Protein AF-A0AAD8EHV3-F1 (afdb_monomer)

Mean predicted aligned error: 13.45 Å

Radius of gyration: 28.99 Å; Cα contacts (8 Å, |Δi|>4): 178; chains: 1; bounding box: 81×41×78 Å

InterPro domains:
  IPR032940 Calmodulin-regulated spectrin-associated protein [PTHR21595] (24-240)
  IPR058042 CASAMP, N-terminal domain [PF25532] (57-184)

Solvent-accessible surface area (backbone atoms only — not comparable to full-atom values): 14995 Å² total; per-residue (Å²): 144,86,76,82,74,78,78,82,77,78,86,88,85,82,80,90,79,91,82,83,90,79,82,90,85,88,79,89,80,89,78,88,83,93,72,92,75,78,86,70,84,71,75,67,66,69,61,59,53,52,55,51,50,54,51,52,51,51,50,51,50,51,54,49,50,52,52,50,53,52,51,49,44,45,29,37,40,38,76,70,60,56,54,79,87,55,65,60,53,60,45,65,55,98,83,70,47,80,39,71,39,66,69,58,52,51,31,54,32,63,21,46,46,58,14,36,21,49,18,57,74,68,72,37,79,85,32,59,81,39,50,57,61,52,49,54,51,55,35,43,78,69,76,39,76,69,68,69,44,95,91,48,77,80,44,57,74,47,48,47,37,68,89,71,57,47,57,61,51,52,46,35,54,50,52,40,52,50,52,49,48,44,51,75,66,46,37,69,69,57,41,52,56,58,48,56,74,65,42,84,85,60,94,78,73,76,87,69,74,77,57,93,46,39,66,53,36,49,50,51,44,49,54,52,51,54,50,45,50,50,54,51,53,52,54,56,49,57,54,54,65,73,77,106

pLDDT: mean 79.73, std 22.71, range [27.47, 98.56]

Foldseek 3Di:
DPPPPVPPDDDDDDDDDDDDDDDDDDDDDDDDDDDDDPPPPPDPPVVVVVVVVVVVVVVVVVVVLLQVLLLVLQCLLCVNPRDPVCNRQWDADPVRDIDGDVVSLQCQLQVQSVLSNVCSLVVDPVSRHDQPVRLQVVLVVLVQHFDAFPPDGQDNVLRNDVVPRPSSNSSSSSVSSVQSSLQSPQDLVVLVVLLVVLCPPPPDDDDPDRDPGSVSSVVVSVVSVVVSVVVVVVVVVVVVVVVD

Organism: Diploptera punctata (NCBI:txid6984)

Structure (mmCIF, N/CA/C/O backbone):
data_AF-A0AAD8EHV3-F1
#
_entry.id   AF-A0AAD8EHV3-F1
#
loop_
_atom_site.group_PDB
_atom_site.id
_atom_site.type_symbol
_atom_site.label_atom_id
_atom_site.label_alt_id
_atom_site.label_comp_id
_atom_site.label_asym_id
_atom_site.label_entity_id
_atom_site.label_seq_id
_atom_site.pdbx_PDB_ins_code
_atom_site.Cartn_x
_atom_site.Cartn_y
_atom_site.Cartn_z
_atom_site.occupancy
_atom_site.B_iso_or_equiv
_atom_site.auth_seq_id
_atom_site.auth_comp_id
_atom_site.auth_asym_id
_atom_site.auth_atom_id
_atom_site.pdbx_PDB_model_num
ATOM 1 N N . MET A 1 1 ? -8.547 -15.270 19.258 1.00 44.81 1 MET A N 1
ATOM 2 C CA . MET A 1 1 ? -7.246 -14.608 18.987 1.00 44.81 1 MET A CA 1
ATOM 3 C C . MET A 1 1 ? -6.908 -13.534 20.038 1.00 44.81 1 MET A C 1
ATOM 5 O O . MET A 1 1 ? -6.355 -12.504 19.698 1.00 44.81 1 MET A O 1
ATOM 9 N N . TRP A 1 2 ? -7.167 -13.797 21.328 1.00 32.41 2 TRP A N 1
ATOM 10 C CA . TRP A 1 2 ? -6.915 -12.863 22.445 1.00 32.41 2 TRP A CA 1
ATOM 11 C C . TRP A 1 2 ? -6.091 -13.509 23.581 1.00 32.41 2 TRP A C 1
ATOM 13 O O . TRP A 1 2 ? -6.240 -13.170 24.744 1.00 32.41 2 TRP A O 1
ATOM 23 N N . SER A 1 3 ? -5.219 -14.473 23.261 1.00 34.91 3 SER A N 1
ATOM 24 C CA . SER A 1 3 ? -4.386 -15.185 24.256 1.00 34.91 3 SER A CA 1
ATOM 25 C C . SER A 1 3 ? -2.896 -14.798 24.199 1.00 34.91 3 SER A C 1
ATOM 27 O O . SER A 1 3 ? -2.128 -15.148 25.089 1.00 34.91 3 SER A O 1
ATOM 29 N N . ALA A 1 4 ? -2.467 -14.028 23.193 1.00 39.22 4 ALA A N 1
ATOM 30 C CA . ALA A 1 4 ? -1.044 -13.784 22.941 1.00 39.22 4 ALA A CA 1
ATOM 31 C C . ALA A 1 4 ? -0.440 -12.564 23.670 1.00 39.22 4 ALA A C 1
ATOM 33 O O . ALA A 1 4 ? 0.779 -12.439 23.698 1.00 39.22 4 ALA A O 1
ATOM 34 N N . ILE A 1 5 ? -1.243 -11.685 24.283 1.00 43.38 5 ILE A N 1
ATOM 35 C CA . ILE A 1 5 ? -0.744 -10.411 24.850 1.00 43.38 5 ILE A CA 1
ATOM 36 C C . ILE A 1 5 ? -0.466 -10.497 26.367 1.00 43.38 5 ILE A C 1
ATOM 38 O O . ILE A 1 5 ? 0.304 -9.709 26.905 1.00 43.38 5 ILE A O 1
ATOM 42 N N . SER A 1 6 ? -0.967 -11.520 27.067 1.00 36.03 6 SER A N 1
ATOM 43 C CA . SER A 1 6 ? -0.810 -11.645 28.530 1.00 36.03 6 SER A CA 1
ATOM 44 C C . SER A 1 6 ? 0.601 -12.038 29.011 1.00 36.03 6 SER A C 1
ATOM 46 O O . SER A 1 6 ? 0.813 -12.171 30.213 1.00 36.03 6 SER A O 1
ATOM 48 N N . LYS A 1 7 ? 1.575 -12.252 28.117 1.00 39.34 7 LYS A N 1
ATOM 49 C CA . LYS A 1 7 ? 2.914 -12.760 28.485 1.00 39.34 7 LYS A CA 1
ATOM 50 C C . LYS A 1 7 ? 4.004 -11.691 28.623 1.00 39.34 7 LYS A C 1
ATOM 52 O O . LYS A 1 7 ? 5.149 -12.049 28.870 1.00 39.34 7 LYS A O 1
ATOM 57 N N . LEU A 1 8 ? 3.673 -10.404 28.502 1.00 41.34 8 LEU A N 1
ATOM 58 C CA . LEU A 1 8 ? 4.664 -9.318 28.585 1.00 41.34 8 LEU A CA 1
ATOM 59 C C . LEU A 1 8 ? 4.818 -8.680 29.975 1.00 41.34 8 LEU A C 1
ATOM 61 O O . LEU A 1 8 ? 5.741 -7.900 30.171 1.00 41.34 8 LEU A O 1
ATOM 65 N N . PHE A 1 9 ? 3.996 -9.045 30.963 1.00 45.44 9 PHE A N 1
ATOM 66 C CA . PHE A 1 9 ? 4.122 -8.518 32.325 1.00 45.44 9 PHE A CA 1
ATOM 67 C C . PHE A 1 9 ? 4.063 -9.640 33.359 1.00 45.44 9 PHE A C 1
ATOM 69 O O . PHE A 1 9 ? 3.014 -9.993 33.890 1.00 45.44 9 PHE A O 1
ATOM 76 N N . SER A 1 10 ? 5.218 -10.233 33.650 1.00 33.69 10 SER A N 1
ATOM 77 C CA . SER A 1 10 ? 5.402 -11.102 34.813 1.00 33.69 10 SER A CA 1
ATOM 78 C C . SER A 1 10 ? 6.806 -10.915 35.386 1.00 33.69 10 SER A C 1
ATOM 80 O O . SER A 1 10 ? 7.760 -11.541 34.948 1.00 33.69 10 SER A O 1
ATOM 82 N N . LYS A 1 11 ? 6.877 -10.008 36.369 1.00 35.06 11 LYS A N 1
ATOM 83 C CA . LYS A 1 11 ? 7.715 -10.029 37.581 1.00 35.06 11 LYS A CA 1
ATOM 84 C C . LYS A 1 11 ? 9.181 -10.488 37.440 1.00 35.06 11 LYS A C 1
ATOM 86 O O . LYS A 1 11 ? 9.476 -11.678 37.453 1.00 35.06 11 LYS A O 1
ATOM 91 N N . THR A 1 12 ? 10.103 -9.539 37.585 1.00 31.52 12 THR A N 1
ATOM 92 C CA . THR A 1 12 ? 11.431 -9.778 38.173 1.00 31.52 12 THR A CA 1
ATOM 93 C C . THR A 1 12 ? 11.639 -8.828 39.349 1.00 31.52 12 THR A C 1
ATOM 95 O O . THR A 1 12 ? 11.890 -7.640 39.195 1.00 31.52 12 THR A O 1
ATOM 98 N N . ASN A 1 13 ? 11.489 -9.380 40.553 1.00 30.22 13 ASN A N 1
ATOM 99 C CA . ASN A 1 13 ? 11.976 -8.811 41.805 1.00 30.22 13 ASN A CA 1
ATOM 100 C C . ASN A 1 13 ? 13.270 -9.553 42.153 1.00 30.22 13 ASN A C 1
ATOM 102 O O . ASN A 1 13 ? 13.237 -10.782 42.227 1.00 30.22 13 ASN A O 1
ATOM 106 N N . SER A 1 14 ? 14.386 -8.852 42.361 1.00 32.06 14 SER A N 1
ATOM 107 C CA . SER A 1 14 ? 15.582 -9.411 43.008 1.00 32.06 14 SER A CA 1
ATOM 108 C C . SER A 1 14 ? 16.489 -8.318 43.588 1.00 32.06 14 SER A C 1
ATOM 110 O O . SER A 1 14 ? 17.309 -7.731 42.896 1.00 32.06 14 SER A O 1
ATOM 112 N N . GLN A 1 15 ? 16.329 -8.137 44.901 1.00 31.19 15 GLN A N 1
ATOM 113 C CA . GLN A 1 15 ? 17.374 -8.020 45.929 1.00 31.19 15 GLN A CA 1
ATOM 114 C C . GLN A 1 15 ? 18.322 -6.806 45.937 1.00 31.19 15 GLN A C 1
ATOM 116 O O . GLN A 1 15 ? 19.393 -6.776 45.339 1.00 31.19 15 GLN A O 1
ATOM 121 N N . SER A 1 16 ? 17.964 -5.888 46.832 1.00 29.89 16 SER A N 1
ATOM 122 C CA . SER A 1 16 ? 18.818 -4.972 47.590 1.00 29.89 16 SER A CA 1
ATOM 123 C C . SER A 1 16 ? 19.986 -5.672 48.307 1.00 29.89 16 SER A C 1
ATOM 125 O O . SER A 1 16 ? 19.773 -6.644 49.036 1.00 29.89 16 SER A O 1
ATOM 127 N N . LYS A 1 17 ? 21.206 -5.127 48.182 1.00 32.19 17 LYS A N 1
ATOM 128 C CA . LYS A 1 17 ? 22.358 -5.461 49.038 1.00 32.19 17 LYS A CA 1
ATOM 129 C C . LYS A 1 17 ? 22.864 -4.228 49.793 1.00 32.19 17 LYS A C 1
ATOM 131 O O . LYS A 1 17 ? 23.134 -3.190 49.201 1.00 32.19 17 LYS A O 1
ATOM 136 N N . ASN A 1 18 ? 22.968 -4.411 51.109 1.00 28.23 18 ASN A N 1
ATOM 137 C CA . ASN A 1 18 ? 23.507 -3.519 52.134 1.00 28.23 18 ASN A CA 1
ATOM 138 C C . ASN A 1 18 ? 24.931 -3.025 51.837 1.00 28.23 18 ASN A C 1
ATOM 140 O O . ASN A 1 18 ? 25.786 -3.824 51.462 1.00 28.23 18 ASN A O 1
ATOM 144 N N . TYR A 1 19 ? 25.208 -1.766 52.184 1.00 27.47 19 TYR A N 1
ATOM 145 C CA . TYR A 1 19 ? 26.550 -1.270 52.498 1.00 27.47 19 TYR A CA 1
ATOM 146 C C . TYR A 1 19 ? 26.530 -0.627 53.892 1.00 27.47 19 TYR A C 1
ATOM 148 O O . TYR A 1 19 ? 25.720 0.257 54.160 1.00 27.47 19 TYR A O 1
ATOM 156 N N . GLN A 1 20 ? 27.400 -1.108 54.783 1.00 31.48 20 GLN A N 1
ATOM 157 C CA . GLN A 1 20 ? 27.697 -0.499 56.084 1.00 31.48 20 GLN A CA 1
ATOM 158 C C . GLN A 1 20 ? 28.939 0.404 55.966 1.00 31.48 20 GLN A C 1
ATOM 160 O O . GLN A 1 20 ? 29.840 0.065 55.195 1.00 31.48 20 GLN A O 1
ATOM 165 N N . PRO A 1 21 ? 29.033 1.511 56.726 1.00 32.03 21 PRO A N 1
ATOM 166 C CA . PRO A 1 21 ? 30.208 2.375 56.727 1.00 32.03 21 PRO A CA 1
ATOM 167 C C . PRO A 1 21 ? 31.231 1.913 57.777 1.00 32.03 21 PRO A C 1
ATOM 169 O O . PRO A 1 21 ? 30.862 1.597 58.909 1.00 32.03 21 PRO A O 1
ATOM 172 N N . ILE A 1 22 ? 32.519 1.912 57.423 1.00 33.38 22 ILE A N 1
ATOM 173 C CA . ILE A 1 22 ? 33.633 1.784 58.375 1.00 33.38 22 ILE A CA 1
ATOM 174 C C . ILE A 1 22 ? 34.571 2.982 58.194 1.00 33.38 22 ILE A C 1
ATOM 176 O O . ILE A 1 22 ? 34.763 3.477 57.086 1.00 33.38 22 ILE A O 1
ATOM 180 N N . ALA A 1 23 ? 35.051 3.456 59.339 1.00 33.25 23 ALA A N 1
ATOM 181 C CA . ALA A 1 23 ? 35.633 4.752 59.630 1.00 33.25 23 ALA A CA 1
ATOM 182 C C . ALA A 1 23 ? 37.002 5.062 58.997 1.00 33.25 23 ALA A C 1
ATOM 184 O O . ALA A 1 23 ? 37.833 4.185 58.781 1.00 33.25 23 ALA A O 1
ATOM 185 N N . ASP A 1 24 ? 37.157 6.366 58.771 1.00 33.09 24 ASP A N 1
ATOM 186 C CA . ASP A 1 24 ? 38.319 7.250 58.922 1.00 33.09 24 ASP A CA 1
ATOM 187 C C . ASP A 1 24 ? 39.622 6.635 59.479 1.00 33.09 24 ASP A C 1
ATOM 189 O O . ASP A 1 24 ? 39.648 6.132 60.603 1.00 33.09 24 ASP A O 1
ATOM 193 N N . ASP A 1 25 ? 40.720 6.784 58.730 1.00 36.50 25 ASP A N 1
ATOM 194 C CA . ASP A 1 25 ? 42.034 7.009 59.333 1.00 36.50 25 ASP A CA 1
ATOM 195 C C . ASP A 1 25 ? 42.910 7.899 58.435 1.00 36.50 25 ASP A C 1
ATOM 197 O O . ASP A 1 25 ? 42.910 7.834 57.203 1.00 36.50 25 ASP A O 1
ATOM 201 N N . SER A 1 26 ? 43.633 8.779 59.108 1.00 36.38 26 SER A N 1
ATOM 202 C CA . SER A 1 26 ? 44.292 9.975 58.604 1.00 36.38 26 SER A CA 1
ATOM 203 C C . SER A 1 26 ? 45.666 9.703 57.988 1.00 36.38 26 SER A C 1
ATOM 205 O O . SER A 1 26 ? 46.457 8.954 58.555 1.00 36.38 26 SER A O 1
ATOM 207 N N . LYS A 1 27 ? 46.039 10.457 56.939 1.00 35.47 27 LYS A N 1
ATOM 208 C CA . LYS A 1 27 ? 47.365 11.112 56.851 1.00 35.47 27 LYS A CA 1
ATOM 209 C C . LYS A 1 27 ? 47.473 12.068 55.663 1.00 35.47 27 LYS A C 1
ATOM 211 O O . LYS A 1 27 ? 47.334 11.675 54.511 1.00 35.47 27 LYS A O 1
ATOM 216 N N . MET A 1 28 ? 47.771 13.327 55.975 1.00 41.22 28 MET A N 1
ATOM 217 C CA . MET A 1 28 ? 48.276 14.310 55.020 1.00 41.22 28 MET A CA 1
ATOM 218 C C . MET A 1 28 ? 49.712 13.953 54.629 1.00 41.22 28 MET A C 1
ATOM 220 O O . MET A 1 28 ? 50.508 13.646 55.516 1.00 41.22 28 MET A O 1
ATOM 224 N N . ASP A 1 29 ? 50.067 14.123 53.356 1.00 42.06 29 ASP A N 1
ATOM 225 C CA . ASP A 1 29 ? 51.431 14.516 53.013 1.00 42.06 29 ASP A CA 1
ATOM 226 C C . ASP A 1 29 ? 51.426 15.589 51.918 1.00 42.06 29 ASP A C 1
ATOM 228 O O . ASP A 1 29 ? 50.742 15.486 50.897 1.00 42.06 29 ASP A O 1
ATOM 232 N N . ARG A 1 30 ? 52.143 16.674 52.207 1.00 38.28 30 ARG A N 1
ATOM 233 C CA . ARG A 1 30 ? 52.389 17.820 51.329 1.00 38.28 30 ARG A CA 1
ATOM 234 C C . ARG A 1 30 ? 53.597 17.462 50.463 1.00 38.28 30 ARG A C 1
ATOM 236 O O . ARG A 1 30 ? 54.645 17.178 51.024 1.00 38.28 30 ARG A O 1
ATOM 243 N N . ASN A 1 31 ? 53.520 17.617 49.146 1.00 32.53 31 ASN A N 1
ATOM 244 C CA . ASN A 1 31 ? 54.094 18.775 48.449 1.00 32.53 31 ASN A CA 1
ATOM 245 C C . ASN A 1 31 ? 54.190 18.545 46.924 1.00 32.53 31 ASN A C 1
ATOM 247 O O . ASN A 1 31 ? 54.408 17.431 46.468 1.00 32.53 31 ASN A O 1
ATOM 251 N N . GLU A 1 32 ? 54.005 19.649 46.197 1.00 40.78 32 GLU A N 1
ATOM 252 C CA . GLU A 1 32 ? 54.472 20.003 44.847 1.00 40.78 32 GLU A CA 1
ATOM 253 C C . GLU A 1 32 ? 54.937 18.901 43.881 1.00 40.78 32 GLU A C 1
ATOM 255 O O . GLU A 1 32 ? 56.015 18.348 44.042 1.00 40.78 32 GLU A O 1
ATOM 260 N N . ASP A 1 33 ? 54.241 18.771 42.741 1.00 40.12 33 ASP A N 1
ATOM 261 C CA . ASP A 1 33 ? 54.957 18.957 41.479 1.00 40.12 33 ASP A CA 1
ATOM 262 C C . ASP A 1 33 ? 54.089 19.379 40.286 1.00 40.12 33 ASP A C 1
ATOM 264 O O . ASP A 1 33 ? 52.956 18.966 40.042 1.00 40.12 33 ASP A O 1
ATOM 268 N N . ARG A 1 34 ? 54.699 20.286 39.541 1.00 49.22 34 ARG A N 1
ATOM 269 C CA . ARG A 1 34 ? 54.198 21.112 38.455 1.00 49.22 34 ARG A CA 1
ATOM 270 C C . ARG A 1 34 ? 54.053 20.280 37.176 1.00 49.22 34 ARG A C 1
ATOM 272 O O . ARG A 1 34 ? 55.048 20.007 36.511 1.00 49.22 34 ARG A O 1
ATOM 279 N N . ARG A 1 35 ? 52.826 19.969 36.737 1.00 40.56 35 ARG A N 1
ATOM 280 C CA . ARG A 1 35 ? 52.588 19.527 35.347 1.00 40.56 35 ARG A CA 1
ATOM 281 C C . ARG A 1 35 ? 51.406 20.249 34.705 1.00 40.56 35 ARG A C 1
ATOM 283 O O . ARG A 1 35 ? 50.240 19.918 34.886 1.00 40.56 35 ARG A O 1
ATOM 290 N N . ARG A 1 36 ? 51.772 21.278 33.937 1.00 44.22 36 ARG A N 1
ATOM 291 C CA . ARG A 1 36 ? 50.974 21.962 32.915 1.00 44.22 36 ARG A CA 1
ATOM 292 C C . ARG A 1 36 ? 50.252 20.907 32.063 1.00 44.22 36 ARG A C 1
ATOM 294 O O . ARG A 1 36 ? 50.904 20.228 31.276 1.00 44.22 36 ARG A O 1
ATOM 301 N N . THR A 1 37 ? 4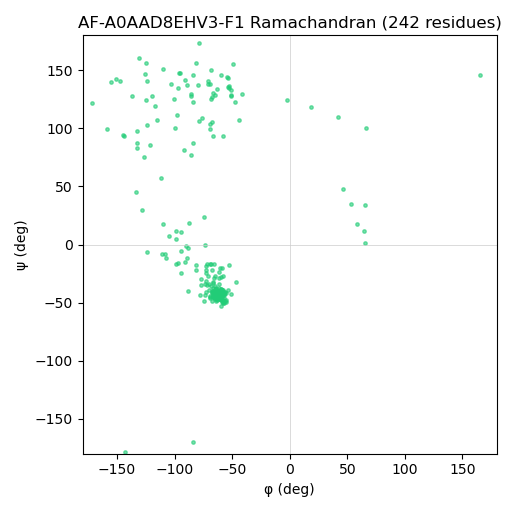8.939 20.777 32.236 1.00 31.86 37 THR A N 1
ATOM 302 C CA . THR A 1 37 ? 48.094 19.958 31.359 1.00 31.86 37 THR A CA 1
ATOM 303 C C . THR A 1 37 ? 47.451 20.897 30.353 1.00 31.86 37 THR A C 1
ATOM 305 O O . THR A 1 37 ? 46.692 21.796 30.706 1.00 31.86 37 THR A O 1
ATOM 308 N N . THR A 1 38 ? 47.872 20.742 29.106 1.00 35.53 38 THR A N 1
ATOM 309 C CA . THR A 1 38 ? 47.256 21.283 27.900 1.00 35.53 38 THR A CA 1
ATOM 310 C C . THR A 1 38 ? 45.759 20.991 27.948 1.00 35.53 38 THR A C 1
ATOM 312 O O . THR A 1 38 ? 45.373 19.831 28.067 1.00 35.53 38 THR A O 1
ATOM 315 N N . VAL A 1 39 ? 44.921 22.027 27.866 1.00 39.56 39 VAL A N 1
ATOM 316 C CA . VAL A 1 39 ? 43.491 21.857 27.587 1.00 39.56 39 VAL A CA 1
ATOM 317 C C . VAL A 1 39 ? 43.407 21.333 26.158 1.00 39.56 39 VAL A C 1
ATOM 319 O O . VAL A 1 39 ? 43.501 22.087 25.196 1.00 39.56 39 VAL A O 1
ATOM 322 N N . GLN A 1 40 ? 43.363 20.014 26.028 1.00 41.69 40 GLN A N 1
ATOM 323 C CA . GLN A 1 40 ? 42.906 19.356 24.820 1.00 41.69 40 GLN A CA 1
ATOM 324 C C . GLN A 1 40 ? 41.383 19.448 24.908 1.00 41.69 40 GLN A C 1
ATOM 326 O O . GLN A 1 40 ? 40.788 18.817 25.780 1.00 41.69 40 GLN A O 1
ATOM 331 N N . GLU A 1 41 ? 40.771 20.316 24.099 1.00 41.62 41 GLU A N 1
ATOM 332 C CA . GLU A 1 41 ? 39.324 20.311 23.876 1.00 41.62 41 GLU A CA 1
ATOM 333 C C . GLU A 1 41 ? 38.955 18.924 23.345 1.00 4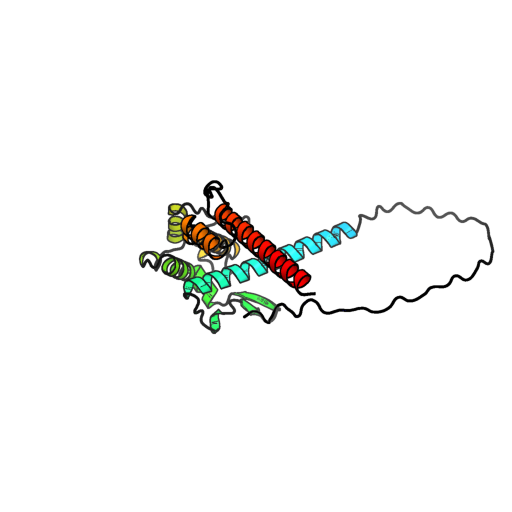1.62 41 GLU A C 1
ATOM 335 O O . GLU A 1 41 ? 39.101 18.620 22.163 1.00 41.62 41 GLU A O 1
ATOM 340 N N . SER A 1 42 ? 38.568 18.032 24.253 1.00 48.72 42 SER A N 1
ATOM 341 C CA . SER A 1 42 ? 37.909 16.787 23.907 1.00 48.72 42 SER A CA 1
ATOM 342 C C . SER A 1 42 ? 36.528 17.165 23.397 1.00 48.72 42 SER A C 1
ATOM 344 O O . SER A 1 42 ? 35.659 17.535 24.192 1.00 48.72 42 SER A O 1
ATOM 346 N N . GLU A 1 43 ? 36.329 17.117 22.081 1.00 51.69 43 GLU A N 1
ATOM 347 C CA . GLU A 1 43 ? 34.978 17.132 21.532 1.00 51.69 43 GLU A CA 1
ATOM 348 C C . GLU A 1 43 ? 34.156 16.018 22.209 1.00 51.69 43 GLU A C 1
ATOM 350 O O . GLU A 1 43 ? 34.665 14.906 22.383 1.00 51.69 43 GLU A O 1
ATOM 355 N N . PRO A 1 44 ? 32.916 16.291 22.649 1.00 54.44 44 PRO A N 1
ATOM 356 C CA . PRO A 1 44 ? 32.148 15.346 23.448 1.00 54.44 44 PRO A CA 1
ATOM 357 C C . PRO A 1 44 ? 31.772 14.114 22.615 1.00 54.44 44 PRO A C 1
ATOM 359 O O . PRO A 1 44 ? 30.869 14.161 21.774 1.00 54.44 44 PRO A O 1
ATOM 362 N N . GLN A 1 45 ? 32.468 13.006 22.890 1.00 52.66 45 GLN A N 1
ATOM 363 C CA . GLN A 1 45 ? 32.281 11.664 22.324 1.00 52.66 45 GLN A CA 1
ATOM 364 C C . GLN A 1 45 ? 30.802 11.219 22.319 1.00 52.66 45 GLN A C 1
ATOM 366 O O . GLN A 1 45 ? 30.359 10.560 21.378 1.00 52.66 45 GLN A O 1
ATOM 371 N N . ASP A 1 46 ? 30.022 11.664 23.309 1.00 58.31 46 ASP A N 1
ATOM 372 C CA . ASP A 1 46 ? 28.587 11.382 23.473 1.00 58.31 46 ASP A CA 1
ATOM 373 C C . ASP A 1 46 ? 27.725 11.873 22.292 1.00 58.31 46 ASP A C 1
ATOM 375 O O . ASP A 1 46 ? 26.686 11.291 21.967 1.00 58.31 46 ASP A O 1
ATOM 379 N N . THR A 1 47 ? 28.166 12.924 21.593 1.00 57.25 47 THR A N 1
ATOM 380 C CA . THR A 1 47 ? 27.426 13.494 20.451 1.00 57.25 47 THR A CA 1
ATOM 381 C C . THR A 1 47 ? 27.521 12.599 19.214 1.00 57.25 47 THR A C 1
ATOM 383 O O . THR A 1 47 ? 26.577 12.505 18.426 1.00 57.25 47 THR A O 1
ATOM 386 N N . TYR A 1 48 ? 28.658 11.921 19.036 1.00 59.00 48 TYR A N 1
ATOM 387 C CA . TYR A 1 48 ? 28.900 11.035 17.897 1.00 59.00 48 TYR A CA 1
ATOM 388 C C . TYR A 1 48 ? 28.181 9.689 18.046 1.00 59.00 48 TYR A C 1
ATOM 390 O O . TYR A 1 48 ? 27.703 9.154 17.045 1.00 59.00 48 TYR A O 1
ATOM 398 N N . ASP A 1 49 ? 28.069 9.178 19.274 1.00 66.31 49 ASP A N 1
ATOM 399 C CA . ASP A 1 49 ? 27.354 7.932 19.583 1.00 66.31 49 ASP A CA 1
ATOM 400 C C . ASP A 1 49 ? 25.837 8.100 19.387 1.00 66.31 49 ASP A C 1
ATOM 402 O O . ASP A 1 49 ? 25.200 7.338 18.660 1.00 66.31 49 ASP A O 1
ATOM 406 N N . THR A 1 50 ? 25.279 9.210 19.887 1.00 71.69 50 THR A N 1
ATOM 407 C CA . THR A 1 50 ? 23.857 9.555 19.704 1.00 71.69 50 THR A CA 1
ATOM 408 C C . THR A 1 50 ? 23.483 9.662 18.219 1.00 71.69 50 THR A C 1
ATOM 410 O O . THR A 1 50 ? 22.515 9.057 17.764 1.00 71.69 50 THR A O 1
ATOM 413 N N . ARG A 1 51 ? 24.304 10.352 17.412 1.00 75.00 51 ARG A N 1
ATOM 414 C CA . ARG A 1 51 ? 24.051 10.509 15.970 1.00 75.00 51 ARG A CA 1
ATOM 415 C C . ARG A 1 51 ? 24.166 9.192 15.193 1.00 75.00 51 ARG A C 1
ATOM 417 O O . ARG A 1 51 ? 23.485 9.019 14.182 1.00 75.00 51 ARG A O 1
ATOM 424 N N . GLN A 1 52 ? 25.036 8.275 15.621 1.00 73.50 52 GLN A N 1
ATOM 425 C CA . GLN A 1 52 ? 25.126 6.939 15.023 1.00 73.50 52 GLN A CA 1
ATOM 426 C C . GLN A 1 52 ? 23.907 6.080 15.362 1.00 73.50 52 GLN A C 1
ATOM 428 O O . GLN A 1 52 ? 23.406 5.386 14.473 1.00 73.50 52 GLN A O 1
ATOM 433 N N . MET A 1 53 ? 23.399 6.162 16.595 1.00 76.19 53 MET A N 1
ATOM 434 C CA . MET A 1 53 ? 22.151 5.501 16.981 1.00 76.19 53 MET A CA 1
ATOM 435 C C . MET A 1 53 ? 20.966 6.006 16.150 1.00 76.19 53 MET A C 1
ATOM 437 O O . MET A 1 53 ? 20.257 5.187 15.564 1.00 76.19 53 MET A O 1
ATOM 441 N N . ASP A 1 54 ? 20.824 7.325 15.983 1.00 83.25 54 ASP A N 1
ATOM 442 C CA . ASP A 1 54 ? 19.751 7.924 15.174 1.00 83.25 54 ASP A CA 1
ATOM 443 C C . ASP A 1 54 ? 19.773 7.431 13.714 1.00 83.25 54 ASP A C 1
ATOM 445 O O . ASP A 1 54 ? 18.737 7.121 13.119 1.00 83.25 54 ASP A O 1
ATOM 449 N N . LEU A 1 55 ? 20.967 7.321 13.116 1.00 86.06 55 LEU A N 1
ATOM 450 C CA . LEU A 1 55 ? 21.139 6.823 11.746 1.00 86.06 55 LEU A CA 1
ATOM 451 C C . LEU A 1 55 ? 20.786 5.337 11.620 1.00 86.06 55 LEU A C 1
ATOM 453 O O . LEU A 1 55 ? 20.152 4.928 10.642 1.00 86.06 55 LEU A O 1
ATOM 457 N N . TRP A 1 56 ? 21.195 4.52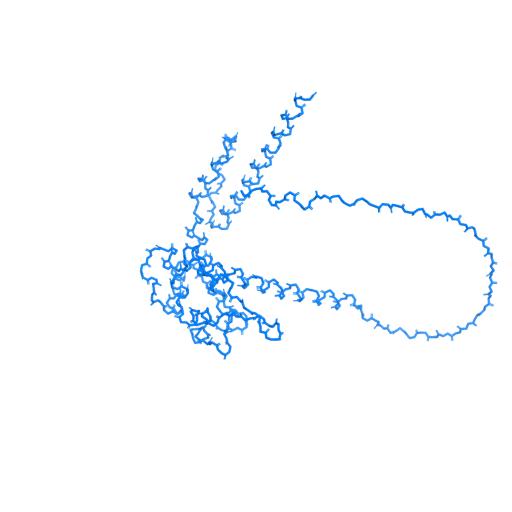9 12.598 1.00 83.94 56 TRP A N 1
ATOM 458 C CA . TRP A 1 56 ? 20.884 3.104 12.635 1.00 83.94 56 TRP A CA 1
ATOM 459 C C . TRP A 1 56 ? 19.375 2.879 12.785 1.00 83.94 56 TRP A C 1
ATOM 461 O O . TRP A 1 56 ? 18.786 2.123 12.007 1.00 83.94 56 TRP A O 1
ATOM 471 N N . GLU A 1 57 ? 18.721 3.587 13.707 1.00 86.75 57 GLU A N 1
ATOM 472 C CA . GLU A 1 57 ? 17.269 3.533 13.898 1.00 86.75 57 GLU A CA 1
ATOM 473 C C . GLU A 1 57 ? 16.509 3.968 12.644 1.00 86.75 57 GLU A C 1
ATOM 475 O O . GLU A 1 57 ? 15.597 3.263 12.200 1.00 86.75 57 GLU A O 1
ATOM 480 N N . ALA A 1 58 ? 16.926 5.068 12.009 1.00 87.19 58 ALA A N 1
ATOM 481 C CA . ALA A 1 58 ? 16.334 5.532 10.757 1.00 87.19 58 ALA A CA 1
ATOM 482 C C . ALA A 1 58 ? 16.448 4.475 9.645 1.00 87.19 58 ALA A C 1
ATOM 484 O O . ALA A 1 58 ? 15.487 4.236 8.907 1.00 87.19 58 ALA A O 1
ATOM 485 N N . GLN A 1 59 ? 17.590 3.787 9.545 1.00 86.69 59 GLN A N 1
ATOM 486 C CA . GLN A 1 59 ? 17.778 2.712 8.571 1.00 86.69 59 GLN A CA 1
ATOM 487 C C . GLN A 1 59 ? 16.874 1.505 8.861 1.00 86.69 59 GLN A C 1
ATOM 489 O O . GLN A 1 59 ? 16.293 0.931 7.934 1.00 86.69 59 GLN A O 1
ATOM 494 N N . HIS A 1 60 ? 16.733 1.106 10.128 1.00 88.56 60 HIS A N 1
ATOM 495 C CA . HIS A 1 60 ? 15.827 0.017 10.512 1.00 88.56 60 HIS A CA 1
ATOM 496 C C . HIS A 1 60 ? 14.374 0.367 10.258 1.00 88.56 60 HIS A C 1
ATOM 498 O O . HIS A 1 60 ? 13.643 -0.460 9.711 1.00 88.56 60 HIS A O 1
ATOM 504 N N . LEU A 1 61 ? 13.971 1.593 10.580 1.00 90.94 61 LEU A N 1
ATOM 505 C CA . LEU A 1 61 ? 12.634 2.092 10.301 1.00 90.94 61 LEU A CA 1
ATOM 506 C C . LEU A 1 61 ? 12.353 2.096 8.796 1.00 90.94 61 LEU A C 1
ATOM 508 O O . LEU A 1 61 ? 11.306 1.604 8.374 1.00 90.94 61 LEU A O 1
ATOM 512 N N . ALA A 1 62 ? 13.297 2.564 7.974 1.00 91.00 62 ALA A N 1
ATOM 513 C CA . ALA A 1 62 ? 13.166 2.543 6.519 1.00 91.00 62 ALA A CA 1
ATOM 514 C C . ALA A 1 62 ? 13.002 1.111 5.982 1.00 91.00 62 ALA A C 1
ATOM 516 O O . ALA A 1 62 ? 12.077 0.835 5.214 1.00 91.00 62 ALA A O 1
ATOM 517 N N . LYS A 1 63 ? 13.830 0.167 6.451 1.00 92.38 63 LYS A N 1
ATOM 518 C CA . LYS A 1 63 ? 13.719 -1.257 6.087 1.00 92.38 63 LYS A CA 1
ATOM 519 C C . LYS A 1 63 ? 12.398 -1.872 6.566 1.00 92.38 63 LYS A C 1
ATOM 521 O O . LYS A 1 63 ? 11.786 -2.661 5.849 1.00 92.38 63 LYS A O 1
ATOM 526 N N . ALA A 1 64 ? 11.936 -1.540 7.769 1.00 94.12 64 ALA A N 1
ATOM 527 C CA . ALA A 1 64 ? 10.667 -2.029 8.308 1.00 94.12 64 ALA A CA 1
ATOM 528 C C . ALA A 1 64 ? 9.470 -1.491 7.510 1.00 94.12 64 ALA A C 1
ATOM 530 O O . ALA A 1 64 ? 8.596 -2.273 7.130 1.00 94.12 64 ALA A O 1
ATOM 531 N N . LYS A 1 65 ? 9.471 -0.189 7.187 1.00 95.50 65 LYS A N 1
ATOM 532 C CA . LYS A 1 65 ? 8.468 0.456 6.327 1.00 95.50 65 LYS A CA 1
ATOM 533 C C . LYS A 1 65 ? 8.422 -0.223 4.965 1.00 95.50 65 LYS A C 1
ATOM 535 O O . LYS A 1 65 ? 7.359 -0.663 4.545 1.00 95.50 65 LYS A O 1
ATOM 540 N N . GLN A 1 66 ? 9.578 -0.407 4.327 1.00 95.88 66 GLN A N 1
ATOM 541 C CA . GLN A 1 66 ? 9.680 -1.099 3.044 1.00 95.88 66 GLN A CA 1
ATOM 542 C C . GLN A 1 66 ? 9.065 -2.502 3.101 1.00 95.88 66 GLN A C 1
ATOM 544 O O . GLN A 1 66 ? 8.220 -2.847 2.271 1.00 95.88 66 GLN A O 1
ATOM 549 N N . ARG A 1 67 ? 9.432 -3.308 4.107 1.00 96.19 67 ARG A N 1
ATOM 550 C CA . ARG A 1 67 ? 8.869 -4.655 4.276 1.00 96.19 67 ARG A CA 1
ATOM 551 C C . ARG A 1 67 ? 7.356 -4.633 4.463 1.00 96.19 67 ARG A C 1
ATOM 553 O O . ARG A 1 67 ? 6.653 -5.415 3.821 1.00 96.19 67 ARG A O 1
ATOM 560 N N . ALA A 1 68 ? 6.857 -3.750 5.323 1.00 97.81 68 ALA A N 1
ATOM 561 C CA . ALA A 1 68 ? 5.432 -3.619 5.600 1.00 97.81 68 ALA A CA 1
ATOM 562 C C . ALA A 1 68 ? 4.647 -3.182 4.354 1.00 97.81 68 ALA A C 1
ATOM 564 O O . ALA A 1 68 ? 3.637 -3.804 4.029 1.00 97.81 68 ALA A O 1
ATOM 565 N N . SER A 1 69 ? 5.138 -2.184 3.616 1.00 98.12 69 SER A N 1
ATOM 566 C CA . SER A 1 69 ? 4.510 -1.671 2.394 1.00 98.12 69 SER A CA 1
ATOM 567 C C . SER A 1 69 ? 4.456 -2.720 1.282 1.00 98.12 69 SER A C 1
ATOM 569 O O . SER A 1 69 ? 3.413 -2.893 0.654 1.00 98.12 69 SER A O 1
ATOM 571 N N . VAL A 1 70 ? 5.532 -3.489 1.075 1.00 98.12 70 VAL A N 1
ATOM 572 C CA . VAL A 1 70 ? 5.540 -4.579 0.081 1.00 98.12 70 VAL A CA 1
ATOM 573 C C . VAL A 1 70 ? 4.587 -5.706 0.485 1.00 98.12 70 VAL A C 1
ATOM 575 O O . VAL A 1 70 ? 3.795 -6.164 -0.339 1.00 98.12 70 VAL A O 1
ATOM 578 N N . LYS A 1 71 ? 4.605 -6.134 1.757 1.00 98.12 71 LYS A N 1
ATOM 579 C CA . LYS A 1 71 ? 3.663 -7.148 2.269 1.00 98.12 71 LYS A CA 1
ATOM 580 C C . LYS A 1 71 ? 2.212 -6.681 2.143 1.00 98.12 71 LYS A C 1
ATOM 582 O O . LYS A 1 71 ? 1.346 -7.465 1.754 1.00 98.12 71 LYS A O 1
ATOM 587 N N . TRP A 1 72 ? 1.948 -5.405 2.418 1.00 98.31 72 TRP A N 1
ATOM 588 C CA . TRP A 1 72 ? 0.631 -4.807 2.233 1.00 98.31 72 TRP A CA 1
ATOM 589 C C . TRP A 1 72 ? 0.208 -4.827 0.763 1.00 98.31 72 TRP A C 1
ATOM 591 O O . TRP A 1 72 ? -0.890 -5.301 0.466 1.00 98.31 72 TRP A O 1
ATOM 601 N N . LEU A 1 73 ? 1.071 -4.406 -0.166 1.00 98.56 73 LEU A N 1
ATOM 602 C CA . LEU A 1 73 ? 0.730 -4.409 -1.588 1.00 98.56 73 LEU A CA 1
ATOM 603 C C . LEU A 1 73 ? 0.444 -5.829 -2.091 1.00 98.56 73 LEU A C 1
ATOM 605 O O . LEU A 1 73 ? -0.567 -6.041 -2.755 1.00 98.56 73 LEU A O 1
ATOM 609 N N . LEU A 1 74 ? 1.265 -6.814 -1.711 1.00 98.38 74 LEU A N 1
ATOM 610 C CA . LEU A 1 74 ? 1.010 -8.226 -2.017 1.00 98.38 74 LEU A CA 1
ATOM 611 C C . LEU A 1 74 ? -0.346 -8.682 -1.471 1.00 98.38 74 LEU A C 1
ATOM 613 O O . LEU A 1 74 ? -1.103 -9.346 -2.178 1.00 98.38 74 LEU A O 1
ATOM 617 N N . SER A 1 75 ? -0.694 -8.292 -0.241 1.00 98.06 75 SER A N 1
ATOM 618 C CA . SER A 1 75 ? -2.008 -8.617 0.321 1.00 98.06 75 SER A CA 1
ATOM 619 C C . SER A 1 75 ? -3.144 -8.065 -0.545 1.00 98.06 75 SER A C 1
ATOM 621 O O . SER A 1 75 ? -4.123 -8.770 -0.774 1.00 98.06 75 SER A O 1
ATOM 623 N N . LYS A 1 76 ? -3.006 -6.855 -1.102 1.00 97.50 76 LYS A N 1
ATOM 624 C CA . LYS A 1 76 ? -4.011 -6.269 -2.000 1.00 97.50 76 LYS A CA 1
ATOM 625 C C . LYS A 1 76 ? -4.017 -6.922 -3.373 1.00 97.50 76 LYS A C 1
ATOM 627 O O . LYS A 1 76 ? -5.091 -7.268 -3.850 1.00 97.50 76 LYS A O 1
ATOM 632 N N . ALA A 1 77 ? -2.856 -7.180 -3.965 1.00 97.31 77 ALA A N 1
ATOM 633 C CA . ALA A 1 77 ? -2.733 -7.828 -5.271 1.00 97.31 77 ALA A CA 1
ATOM 634 C C . ALA A 1 77 ? -3.308 -9.255 -5.305 1.00 97.31 77 ALA A C 1
ATOM 636 O O . ALA A 1 77 ? -3.821 -9.686 -6.333 1.00 97.31 77 ALA A O 1
ATOM 637 N N . TYR A 1 78 ? -3.292 -9.967 -4.174 1.00 97.00 78 TYR A N 1
ATOM 638 C CA . TYR A 1 78 ? -3.818 -11.333 -4.063 1.00 97.00 78 TYR A CA 1
ATOM 639 C C . TYR A 1 78 ? -5.098 -11.442 -3.220 1.00 97.00 78 TYR A C 1
ATOM 641 O O . TYR A 1 78 ? -5.429 -12.529 -2.748 1.00 97.00 78 TYR A O 1
ATOM 649 N N . ASN A 1 79 ? -5.810 -10.337 -2.975 1.00 95.12 79 ASN A N 1
ATOM 650 C CA . ASN A 1 79 ? -7.039 -10.297 -2.167 1.00 95.12 79 ASN A CA 1
ATOM 651 C C . ASN A 1 79 ? -6.928 -11.068 -0.826 1.00 95.12 79 ASN A C 1
ATOM 653 O O . ASN A 1 79 ? -7.759 -11.903 -0.466 1.00 95.12 79 ASN A O 1
ATOM 657 N N . ASN A 1 80 ? -5.838 -10.808 -0.104 1.00 95.31 80 ASN A N 1
ATOM 658 C CA . ASN A 1 80 ? -5.409 -11.426 1.155 1.00 95.31 80 ASN A CA 1
ATOM 659 C C . ASN A 1 80 ? -5.058 -12.928 1.080 1.00 95.31 80 ASN A C 1
ATOM 661 O O . ASN A 1 80 ? -4.844 -13.557 2.115 1.00 95.31 80 ASN A O 1
ATOM 665 N N . LYS A 1 81 ? -4.934 -13.504 -0.123 1.00 96.06 81 LYS A N 1
ATOM 666 C CA . LYS A 1 81 ? -4.531 -14.901 -0.374 1.00 96.06 81 LYS A CA 1
ATOM 667 C C . LYS A 1 81 ? -3.153 -14.976 -1.043 1.00 96.06 81 LYS A C 1
ATOM 669 O O . LYS A 1 81 ? -3.005 -15.528 -2.129 1.00 96.06 81 LYS A O 1
ATOM 674 N N . VAL A 1 82 ? -2.141 -14.391 -0.401 1.00 96.44 82 VAL A N 1
ATOM 675 C CA . VAL A 1 82 ? -0.769 -14.338 -0.939 1.00 96.44 82 VAL A CA 1
ATOM 676 C C . VAL A 1 82 ? -0.175 -15.756 -1.049 1.00 96.44 82 VAL A C 1
ATOM 678 O O . VAL A 1 82 ? -0.194 -16.479 -0.044 1.00 96.44 82 VAL A O 1
ATOM 681 N N . PRO A 1 83 ? 0.376 -16.148 -2.217 1.00 95.75 83 PRO A N 1
ATOM 682 C CA . PRO A 1 83 ? 1.076 -17.420 -2.394 1.00 95.75 83 PRO A CA 1
ATOM 683 C C . PRO A 1 83 ? 2.207 -17.621 -1.377 1.00 95.75 83 PRO A C 1
ATOM 685 O O . PRO A 1 83 ? 2.905 -16.671 -1.023 1.00 95.75 83 PRO A O 1
ATOM 688 N N . GLU A 1 84 ? 2.428 -18.859 -0.927 1.00 93.69 84 GLU A N 1
ATOM 689 C CA . GLU A 1 84 ? 3.427 -19.176 0.111 1.00 93.69 84 GLU A CA 1
ATOM 690 C C . GLU A 1 84 ? 4.834 -18.694 -0.271 1.00 93.69 84 GLU A C 1
ATOM 692 O O . GLU A 1 84 ? 5.547 -18.093 0.532 1.00 93.69 84 GLU A O 1
ATOM 697 N N . ASN A 1 85 ? 5.202 -18.862 -1.544 1.00 93.19 85 ASN A N 1
ATOM 698 C CA . ASN A 1 85 ? 6.483 -18.422 -2.088 1.00 93.19 85 ASN A CA 1
ATOM 699 C C . ASN A 1 85 ? 6.656 -16.894 -2.098 1.00 93.19 85 ASN A C 1
ATOM 701 O O . ASN A 1 85 ? 7.789 -16.436 -2.224 1.00 93.19 85 ASN A O 1
ATOM 705 N N . LEU A 1 86 ? 5.584 -16.110 -1.952 1.00 94.69 86 LEU A N 1
ATOM 706 C CA . LEU A 1 86 ? 5.611 -14.643 -1.927 1.00 94.69 86 LEU A CA 1
ATOM 707 C C . LEU A 1 86 ? 5.276 -14.052 -0.551 1.00 94.69 86 LEU A C 1
ATOM 709 O O . LEU A 1 86 ? 5.439 -12.849 -0.362 1.00 94.69 86 LEU A O 1
ATOM 713 N N . ARG A 1 87 ? 4.839 -14.867 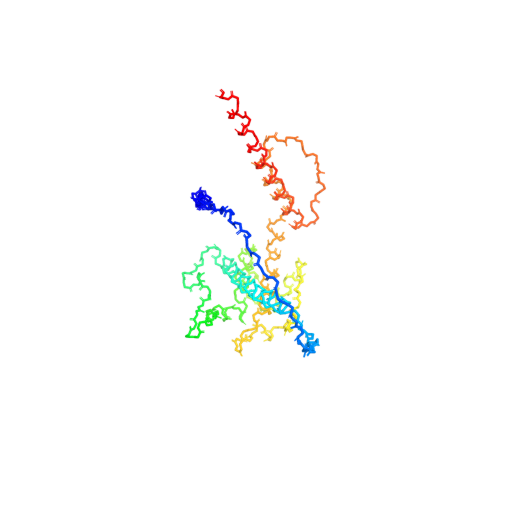0.421 1.00 92.69 87 ARG A N 1
ATOM 714 C CA . ARG A 1 87 ? 4.462 -14.386 1.762 1.00 92.69 87 ARG A CA 1
ATOM 715 C C . ARG A 1 87 ? 5.620 -13.697 2.483 1.00 92.69 87 ARG A C 1
ATOM 717 O O . ARG A 1 87 ? 5.403 -12.688 3.154 1.00 92.69 87 ARG A O 1
ATOM 724 N N . GLU A 1 88 ? 6.832 -14.222 2.319 1.00 96.00 88 GLU A N 1
ATOM 725 C CA . GLU A 1 88 ? 8.057 -13.509 2.676 1.00 96.00 88 GLU A CA 1
ATOM 726 C C . GLU A 1 88 ? 8.680 -12.906 1.405 1.00 96.00 88 GLU A C 1
ATOM 728 O O . GLU A 1 88 ? 9.272 -13.651 0.619 1.00 96.00 88 GLU A O 1
ATOM 733 N N . PRO A 1 89 ? 8.498 -11.599 1.139 1.00 94.94 89 PRO A N 1
ATOM 734 C CA . PRO A 1 89 ? 8.952 -10.962 -0.095 1.00 94.94 89 PRO A CA 1
ATOM 735 C C . PRO A 1 89 ? 10.469 -10.794 -0.199 1.00 94.94 89 PRO A C 1
ATOM 737 O O . PRO A 1 89 ? 10.980 -10.585 -1.300 1.00 94.94 89 PRO A O 1
ATOM 740 N N . PHE A 1 90 ? 11.179 -10.901 0.922 1.00 95.62 90 PHE A N 1
ATOM 741 C CA . PHE A 1 90 ? 12.616 -10.701 0.992 1.00 95.62 90 PHE A CA 1
ATOM 742 C C . PHE A 1 90 ? 13.351 -12.014 1.245 1.00 95.62 90 PHE A C 1
ATOM 744 O O . PHE A 1 90 ? 12.826 -12.937 1.865 1.00 95.62 90 PHE A O 1
ATOM 751 N N . TYR A 1 91 ? 14.578 -12.103 0.755 1.00 93.75 91 TYR A N 1
ATOM 752 C CA . TYR A 1 91 ? 15.522 -13.153 1.114 1.00 93.75 91 TYR A CA 1
ATOM 753 C C . TYR A 1 91 ? 16.855 -12.514 1.483 1.00 93.75 91 TYR A C 1
ATOM 755 O O . TYR A 1 91 ? 17.112 -11.363 1.131 1.00 93.75 91 TYR A O 1
ATOM 763 N N . ARG A 1 92 ? 17.691 -13.257 2.204 1.00 93.12 92 ARG A N 1
ATOM 764 C CA . ARG A 1 92 ? 19.064 -12.843 2.481 1.00 93.12 92 ARG A CA 1
ATOM 765 C C . ARG A 1 92 ? 20.025 -13.618 1.599 1.00 93.12 92 ARG A C 1
ATOM 767 O O . ARG A 1 92 ? 19.808 -14.809 1.368 1.00 93.12 92 ARG A O 1
ATOM 774 N N . ASP A 1 93 ? 21.022 -12.932 1.062 1.00 91.81 93 ASP A N 1
ATOM 775 C CA . ASP A 1 93 ? 22.088 -13.560 0.286 1.00 91.81 93 ASP A CA 1
ATOM 776 C C . ASP A 1 93 ? 23.201 -14.120 1.194 1.00 91.81 93 ASP A C 1
ATOM 778 O O . ASP A 1 93 ? 23.050 -14.221 2.413 1.00 91.81 93 ASP A O 1
ATOM 782 N N . GLN A 1 94 ? 24.318 -14.533 0.589 1.00 91.44 94 GLN A N 1
ATOM 783 C CA . GLN A 1 94 ? 25.474 -15.081 1.309 1.00 91.44 94 GLN A CA 1
ATOM 784 C C . GLN A 1 94 ? 26.201 -14.034 2.170 1.00 91.44 94 GLN A C 1
ATOM 786 O O . GLN A 1 94 ? 26.957 -14.408 3.062 1.00 91.44 94 GLN A O 1
ATOM 791 N N . GLU A 1 95 ? 25.962 -12.746 1.924 1.00 91.25 95 GLU A N 1
ATOM 792 C CA . GLU A 1 95 ? 26.550 -11.614 2.645 1.00 91.25 95 GLU A CA 1
ATOM 793 C C . GLU A 1 95 ? 25.594 -11.050 3.716 1.00 91.25 95 GLU A C 1
ATOM 795 O O . GLU A 1 95 ? 25.832 -9.972 4.256 1.00 91.25 95 GLU A O 1
ATOM 800 N N . ASP A 1 96 ? 24.503 -11.765 4.029 1.00 88.25 96 ASP A N 1
ATOM 801 C CA . ASP A 1 96 ? 23.409 -11.328 4.915 1.00 88.25 96 ASP A CA 1
ATOM 802 C C . ASP A 1 96 ? 22.708 -10.034 4.445 1.00 88.25 96 ASP A C 1
ATOM 804 O O . ASP A 1 96 ? 21.972 -9.392 5.204 1.00 88.25 96 ASP A O 1
ATOM 808 N N . GLN A 1 97 ? 22.878 -9.655 3.172 1.00 88.44 97 GLN A N 1
ATOM 809 C CA . GLN A 1 97 ? 22.165 -8.527 2.586 1.00 88.44 97 GLN A CA 1
ATOM 810 C C . GLN A 1 97 ? 20.751 -8.944 2.206 1.00 88.44 97 GLN A C 1
ATOM 812 O O . GLN A 1 97 ? 20.505 -10.019 1.659 1.00 88.44 97 GLN A O 1
ATOM 817 N N . GLU A 1 98 ? 19.796 -8.070 2.501 1.00 90.62 98 GLU A N 1
ATOM 818 C CA . GLU A 1 98 ? 18.402 -8.315 2.181 1.00 90.62 98 GLU A CA 1
ATOM 819 C C . GLU A 1 98 ? 18.063 -7.873 0.755 1.00 90.62 98 GLU A C 1
ATOM 821 O O . GLU A 1 98 ? 18.236 -6.708 0.397 1.00 90.62 98 GLU A O 1
ATOM 826 N N . HIS A 1 99 ? 17.467 -8.786 -0.009 1.00 92.88 99 HIS A N 1
ATOM 827 C CA . HIS A 1 99 ? 17.040 -8.572 -1.387 1.00 92.88 99 HIS A CA 1
ATOM 828 C C . HIS A 1 99 ? 15.567 -8.912 -1.573 1.00 92.88 99 HIS A C 1
ATOM 830 O O . HIS A 1 99 ? 15.035 -9.842 -0.963 1.00 92.88 99 HIS A O 1
ATOM 836 N N . LEU A 1 100 ? 14.899 -8.180 -2.462 1.00 95.56 100 LEU A N 1
ATOM 837 C CA . LEU A 1 100 ? 13.563 -8.545 -2.924 1.00 95.56 100 LEU A CA 1
ATOM 838 C C . LEU A 1 100 ? 13.635 -9.776 -3.821 1.00 95.56 100 LEU A C 1
ATOM 840 O O . LEU A 1 100 ? 14.483 -9.859 -4.708 1.00 95.56 100 LEU A O 1
ATOM 844 N N . LYS A 1 101 ? 12.687 -10.702 -3.651 1.00 96.25 101 LYS A N 1
ATOM 845 C CA . LYS A 1 101 ? 12.551 -11.854 -4.549 1.00 96.25 101 LYS A CA 1
ATOM 846 C C . LYS A 1 101 ? 12.460 -11.390 -6.008 1.00 96.25 101 LYS A C 1
ATOM 848 O O . LYS A 1 101 ? 11.667 -10.486 -6.289 1.00 96.25 101 LYS A O 1
ATOM 853 N N . PRO A 1 102 ? 13.168 -12.043 -6.953 1.00 95.50 102 PRO A N 1
ATOM 854 C CA . PRO A 1 102 ? 13.184 -11.619 -8.351 1.00 95.50 102 PRO A CA 1
ATOM 855 C C . PRO A 1 102 ? 11.784 -11.470 -8.946 1.00 95.50 102 PRO A C 1
ATOM 857 O O . PRO A 1 102 ? 11.522 -10.496 -9.636 1.00 95.50 102 PRO A O 1
ATOM 860 N N . GLN A 1 103 ? 10.855 -12.370 -8.615 1.00 95.94 103 GLN A N 1
ATOM 861 C CA . GLN A 1 103 ? 9.460 -12.294 -9.069 1.00 95.94 103 GLN A CA 1
ATOM 862 C C . GLN A 1 103 ? 8.800 -10.953 -8.707 1.00 95.94 103 GLN A C 1
ATOM 864 O O . GLN A 1 103 ? 8.138 -10.350 -9.539 1.00 95.94 103 GLN A O 1
ATOM 869 N N . ILE A 1 104 ? 9.040 -10.443 -7.497 1.00 97.19 104 ILE A N 1
ATOM 870 C CA . ILE A 1 104 ? 8.471 -9.173 -7.029 1.00 97.19 104 ILE A CA 1
ATOM 871 C C . ILE A 1 104 ? 9.145 -7.992 -7.724 1.00 97.19 104 ILE A C 1
ATOM 873 O O . ILE A 1 104 ? 8.458 -7.060 -8.126 1.00 97.19 104 ILE A O 1
ATOM 877 N N . VAL A 1 105 ? 10.469 -8.046 -7.905 1.00 97.31 105 VAL A N 1
ATOM 878 C CA . VAL A 1 105 ? 11.216 -7.030 -8.666 1.00 97.31 105 VAL A CA 1
ATOM 879 C C . VAL A 1 105 ? 10.636 -6.885 -10.074 1.00 97.31 105 VAL A C 1
ATOM 881 O O . VAL A 1 105 ? 10.339 -5.773 -10.499 1.00 97.31 105 VAL A O 1
ATOM 884 N N . HIS A 1 106 ? 10.403 -8.003 -10.766 1.00 97.00 106 HIS A N 1
ATOM 885 C CA . HIS A 1 106 ? 9.849 -7.991 -12.120 1.00 97.00 106 HIS A CA 1
ATOM 886 C C . HIS A 1 106 ? 8.402 -7.478 -12.143 1.00 97.00 106 HIS A C 1
ATOM 888 O O . HIS A 1 106 ? 8.098 -6.605 -12.952 1.00 97.00 106 HIS A O 1
ATOM 894 N N . SER A 1 107 ? 7.536 -7.941 -11.231 1.00 97.44 107 SER A N 1
ATOM 895 C CA . SER A 1 107 ? 6.137 -7.486 -11.166 1.00 97.44 107 SER A CA 1
ATOM 896 C C . SER A 1 107 ? 5.976 -6.017 -10.733 1.00 97.44 107 SER A C 1
ATOM 898 O O . SER A 1 107 ? 4.945 -5.397 -10.988 1.00 97.44 107 SER A O 1
ATOM 900 N N . LEU A 1 108 ? 6.968 -5.432 -10.054 1.00 98.00 108 LEU A N 1
ATOM 901 C CA . LEU A 1 108 ? 7.021 -3.987 -9.797 1.00 98.00 108 LEU A CA 1
ATOM 902 C C . LEU A 1 108 ? 7.496 -3.226 -11.042 1.00 98.00 108 LEU A C 1
ATOM 904 O O . LEU A 1 108 ? 6.909 -2.203 -11.405 1.00 98.00 108 LEU A O 1
ATOM 908 N N . ALA A 1 109 ? 8.528 -3.738 -11.714 1.00 97.25 109 ALA A N 1
ATOM 909 C CA . ALA A 1 109 ? 9.145 -3.106 -12.877 1.00 97.25 109 ALA A CA 1
ATOM 910 C C . ALA A 1 109 ? 8.299 -3.159 -14.156 1.00 97.25 109 ALA A C 1
ATOM 912 O O . ALA A 1 109 ? 8.525 -2.370 -15.066 1.00 97.25 109 ALA A O 1
ATOM 913 N N . ASN A 1 110 ? 7.304 -4.044 -14.230 1.00 96.88 110 ASN A N 1
ATOM 914 C CA . ASN A 1 110 ? 6.320 -4.098 -15.317 1.00 96.88 110 ASN A CA 1
ATOM 915 C C . ASN A 1 110 ? 4.935 -3.539 -14.913 1.00 96.88 110 ASN A C 1
ATOM 917 O O . ASN A 1 110 ? 3.984 -3.687 -15.673 1.00 96.88 110 ASN A O 1
ATOM 921 N N . ALA A 1 111 ? 4.820 -2.938 -13.720 1.00 97.88 111 ALA A N 1
ATOM 922 C CA . ALA A 1 111 ? 3.590 -2.399 -13.128 1.00 97.88 111 ALA A CA 1
ATOM 923 C C . ALA A 1 111 ? 2.474 -3.408 -12.775 1.00 97.88 111 ALA A C 1
ATOM 925 O O . ALA A 1 111 ? 1.433 -3.006 -12.245 1.00 97.88 111 ALA A O 1
ATOM 926 N N . GLU A 1 112 ? 2.679 -4.708 -12.985 1.00 97.69 112 GLU A N 1
ATOM 927 C CA . GLU A 1 112 ? 1.684 -5.759 -12.747 1.00 97.69 112 GLU A CA 1
ATOM 928 C C . GLU A 1 112 ? 1.179 -5.761 -11.301 1.00 97.69 112 GLU A C 1
ATOM 930 O O . GLU A 1 112 ? -0.027 -5.804 -11.054 1.00 97.69 112 GLU A O 1
ATOM 935 N N . LEU A 1 113 ? 2.086 -5.661 -10.325 1.00 97.81 113 LEU A N 1
ATOM 936 C CA . LEU A 1 113 ? 1.705 -5.749 -8.916 1.00 97.81 113 LEU A CA 1
ATOM 937 C C . LEU A 1 113 ? 0.833 -4.560 -8.479 1.00 97.81 113 LEU A C 1
ATOM 939 O O . LEU A 1 113 ? -0.075 -4.717 -7.658 1.00 97.81 113 LEU A O 1
ATOM 943 N N . TYR A 1 114 ? 1.072 -3.383 -9.059 1.00 98.38 114 TYR A N 1
ATOM 944 C CA . TYR A 1 114 ? 0.238 -2.200 -8.851 1.00 98.38 114 TYR A CA 1
ATOM 945 C C . TYR A 1 114 ? -1.139 -2.364 -9.489 1.00 98.38 114 TYR A C 1
ATOM 947 O O . TYR A 1 114 ? -2.145 -2.071 -8.844 1.00 98.38 114 TYR A O 1
ATOM 955 N N . CYS A 1 115 ? -1.183 -2.871 -10.723 1.00 98.12 115 CYS A N 1
ATOM 956 C CA . CYS A 1 115 ? -2.417 -3.141 -11.456 1.00 98.12 115 CYS A CA 1
ATOM 957 C C . CYS A 1 115 ? -3.309 -4.132 -10.709 1.00 98.12 115 CYS A C 1
ATOM 959 O O . CYS A 1 115 ? -4.476 -3.841 -10.460 1.00 98.12 115 CYS A O 1
ATOM 961 N N . LEU A 1 116 ? -2.748 -5.260 -10.263 1.00 97.69 116 LEU A N 1
ATOM 962 C CA . LEU A 1 116 ? -3.463 -6.252 -9.455 1.00 97.69 116 LEU A CA 1
ATOM 963 C C . LEU A 1 116 ? -4.001 -5.644 -8.154 1.00 97.69 116 LEU A C 1
ATOM 965 O O . LEU A 1 116 ? -5.147 -5.888 -7.777 1.00 97.69 116 LEU A O 1
ATOM 969 N N . GLY A 1 117 ? -3.191 -4.829 -7.471 1.00 97.44 117 GLY A N 1
ATOM 970 C CA . GLY A 1 117 ? -3.614 -4.120 -6.265 1.00 97.44 117 GLY A CA 1
ATOM 971 C C . GLY A 1 117 ? -4.807 -3.197 -6.523 1.00 97.44 117 GLY A C 1
ATOM 972 O O . GLY A 1 117 ? -5.825 -3.306 -5.843 1.00 97.44 117 GLY A O 1
ATOM 973 N N . LEU A 1 118 ? -4.706 -2.321 -7.524 1.00 97.56 118 LEU A N 1
ATOM 974 C CA . LEU A 1 118 ? -5.754 -1.359 -7.876 1.00 97.56 118 LEU A CA 1
ATOM 975 C C . LEU A 1 118 ? -7.028 -2.039 -8.391 1.00 97.56 118 LEU A C 1
ATOM 977 O O . LEU A 1 118 ? -8.123 -1.674 -7.961 1.00 97.56 118 LEU A O 1
ATOM 981 N N . ALA A 1 119 ? -6.894 -3.054 -9.245 1.00 96.69 119 ALA A N 1
ATOM 982 C CA . ALA A 1 119 ? -8.020 -3.823 -9.763 1.00 96.69 119 ALA A CA 1
ATOM 983 C C . ALA A 1 119 ? -8.802 -4.503 -8.636 1.00 96.69 119 ALA A C 1
ATOM 985 O O . ALA A 1 119 ? -10.028 -4.455 -8.636 1.00 96.69 119 ALA A O 1
ATOM 986 N N . ASN A 1 120 ? -8.121 -5.052 -7.626 1.00 95.94 120 ASN A N 1
ATOM 987 C CA . ASN A 1 120 ? -8.792 -5.639 -6.464 1.00 95.94 120 ASN A CA 1
ATOM 988 C C . ASN A 1 120 ? -9.417 -4.590 -5.535 1.00 95.94 120 ASN A C 1
ATOM 990 O O . ASN A 1 120 ? -10.468 -4.850 -4.953 1.00 95.94 120 ASN A O 1
ATOM 994 N N . ILE A 1 121 ? -8.794 -3.416 -5.382 1.00 95.31 121 ILE A N 1
ATOM 995 C CA . ILE A 1 121 ? -9.336 -2.328 -4.552 1.00 95.31 121 ILE A CA 1
ATOM 996 C C . ILE A 1 121 ? -10.651 -1.802 -5.137 1.00 95.31 121 ILE A C 1
ATOM 998 O O . ILE A 1 121 ? -11.619 -1.642 -4.396 1.00 95.31 121 ILE A O 1
ATOM 1002 N N . TYR A 1 122 ? -10.699 -1.569 -6.450 1.00 94.06 122 TYR A N 1
ATOM 1003 C CA . TYR A 1 122 ? -11.887 -1.028 -7.120 1.00 94.06 122 TYR A CA 1
ATOM 1004 C C . TYR A 1 122 ? -12.849 -2.088 -7.650 1.00 94.06 122 TYR A C 1
ATOM 1006 O O . TYR A 1 122 ? -13.985 -1.758 -7.979 1.00 94.06 122 TYR A O 1
ATOM 1014 N N . SER A 1 123 ? -12.417 -3.349 -7.743 1.00 94.12 123 SER A N 1
ATOM 1015 C CA . SER A 1 123 ? -13.126 -4.391 -8.499 1.00 94.12 123 SER A CA 1
ATOM 1016 C C . SER A 1 123 ? -13.422 -3.964 -9.948 1.00 94.12 123 SER A C 1
ATOM 1018 O O . SER A 1 123 ? -14.463 -4.314 -10.500 1.00 94.12 123 SER A O 1
ATOM 1020 N N . ASP A 1 124 ? -12.513 -3.193 -10.557 1.00 92.88 124 ASP A N 1
ATOM 1021 C CA . ASP A 1 124 ? -12.669 -2.626 -11.901 1.00 92.88 124 ASP A CA 1
ATOM 1022 C C . ASP A 1 124 ? -11.583 -3.171 -12.856 1.00 92.88 124 ASP A C 1
ATOM 1024 O O . ASP A 1 124 ? -10.388 -2.933 -12.636 1.00 92.88 124 ASP A O 1
ATOM 1028 N N . PRO A 1 125 ? -11.976 -3.872 -13.940 1.00 90.31 125 PRO A N 1
ATOM 1029 C CA . PRO A 1 125 ? -11.052 -4.393 -14.940 1.00 90.31 125 PRO A CA 1
ATOM 1030 C C . PRO A 1 125 ? -10.178 -3.351 -15.646 1.00 90.31 125 PRO A C 1
ATOM 1032 O O . PRO A 1 125 ? -9.134 -3.719 -16.190 1.00 90.31 125 PRO A O 1
ATOM 1035 N N . ASN A 1 126 ? -10.562 -2.070 -15.635 1.00 93.31 126 ASN A N 1
ATOM 1036 C CA . ASN A 1 126 ? -9.795 -0.985 -16.254 1.00 93.31 126 ASN A CA 1
ATOM 1037 C C . ASN A 1 126 ? -8.389 -0.823 -15.651 1.00 93.31 126 ASN A C 1
ATOM 1039 O O . ASN A 1 126 ? -7.502 -0.264 -16.295 1.00 93.31 126 ASN A O 1
ATOM 1043 N N . TYR A 1 127 ? -8.166 -1.333 -14.437 1.00 95.56 127 TYR A N 1
ATOM 1044 C CA . TYR A 1 127 ? -6.874 -1.265 -13.755 1.00 95.56 127 TYR A CA 1
ATOM 1045 C C . TYR A 1 127 ? -5.932 -2.437 -14.067 1.00 95.56 127 TYR A C 1
ATOM 1047 O O . TYR A 1 127 ? -4.803 -2.415 -13.592 1.00 95.56 127 TYR A O 1
ATOM 1055 N N . HIS A 1 128 ? -6.338 -3.448 -14.848 1.00 92.81 128 HIS A N 1
ATOM 1056 C CA . HIS A 1 128 ? -5.517 -4.653 -15.055 1.00 92.81 128 HIS A CA 1
ATOM 1057 C C . HIS A 1 128 ? -4.262 -4.444 -15.916 1.00 92.81 128 HIS A C 1
ATOM 1059 O O . HIS A 1 128 ? -3.307 -5.195 -15.753 1.00 92.81 128 HIS A O 1
ATOM 1065 N N . ASN A 1 129 ? -4.253 -3.464 -16.826 1.00 94.25 129 ASN A N 1
ATOM 1066 C CA . ASN A 1 129 ? -3.216 -3.332 -17.862 1.00 94.25 129 ASN A CA 1
ATOM 1067 C C . ASN A 1 129 ? -2.692 -1.892 -17.990 1.00 94.25 129 ASN A C 1
ATOM 1069 O O . ASN A 1 129 ? -2.585 -1.355 -19.093 1.00 94.25 129 ASN A O 1
ATOM 1073 N N . LEU A 1 130 ? -2.417 -1.238 -16.862 1.00 96.62 130 LEU A N 1
ATOM 1074 C CA . LEU A 1 130 ? -1.828 0.100 -16.847 1.00 96.62 130 LEU A CA 1
ATOM 1075 C C . LEU A 1 130 ? -0.298 0.009 -16.809 1.00 96.62 130 LEU A C 1
ATOM 1077 O O . LEU A 1 130 ? 0.268 -0.811 -16.092 1.00 96.62 130 LEU A O 1
ATOM 1081 N N . ASN A 1 131 ? 0.379 0.897 -17.532 1.00 96.81 131 ASN A N 1
ATOM 1082 C CA . ASN A 1 131 ? 1.798 1.151 -17.292 1.00 96.81 131 ASN A CA 1
ATOM 1083 C C . ASN A 1 131 ? 1.982 2.076 -16.073 1.00 96.81 131 ASN A C 1
ATOM 1085 O O . ASN A 1 131 ? 1.008 2.613 -15.530 1.00 96.81 131 ASN A O 1
ATOM 1089 N N . HIS A 1 132 ? 3.225 2.300 -15.631 1.00 97.38 132 HIS A N 1
ATOM 1090 C CA . HIS A 1 132 ? 3.500 3.147 -14.460 1.00 97.38 132 HIS A CA 1
ATOM 1091 C C . HIS A 1 132 ? 2.934 4.551 -14.620 1.00 97.38 132 HIS A C 1
ATOM 1093 O O . HIS A 1 132 ? 2.337 5.084 -13.688 1.00 97.38 132 HIS A O 1
ATOM 1099 N N . TRP A 1 133 ? 3.057 5.129 -15.815 1.00 95.62 133 TRP A N 1
ATOM 1100 C CA . TRP A 1 133 ? 2.481 6.437 -16.099 1.00 95.62 133 TRP A CA 1
ATOM 1101 C C . TRP A 1 133 ? 0.952 6.440 -15.962 1.00 95.62 133 TRP A C 1
ATOM 1103 O O . TRP A 1 133 ? 0.388 7.330 -15.325 1.00 95.62 133 TRP A O 1
ATOM 1113 N N . GLY A 1 134 ? 0.273 5.415 -16.481 1.00 96.88 134 GLY A N 1
ATOM 1114 C CA . GLY A 1 134 ? -1.169 5.228 -16.332 1.00 96.88 134 GLY A CA 1
ATOM 1115 C C . GLY A 1 134 ? -1.605 5.128 -14.869 1.00 96.88 134 GLY A C 1
ATOM 1116 O O . GLY A 1 134 ? -2.610 5.732 -14.492 1.00 96.88 134 GLY A O 1
ATOM 1117 N N . ILE A 1 135 ? -0.822 4.446 -14.027 1.00 97.44 135 ILE A N 1
ATOM 1118 C CA . ILE A 1 135 ? -1.055 4.363 -12.575 1.00 97.44 135 ILE A CA 1
ATOM 1119 C C . ILE A 1 135 ? -0.916 5.736 -11.915 1.00 97.44 135 ILE A C 1
ATOM 1121 O O . ILE A 1 135 ? -1.809 6.151 -11.177 1.00 97.44 135 ILE A O 1
ATOM 1125 N N . ILE A 1 136 ? 0.164 6.464 -12.209 1.00 96.00 136 ILE A N 1
ATOM 1126 C CA . ILE A 1 136 ? 0.404 7.811 -11.667 1.00 96.00 136 ILE A CA 1
ATOM 1127 C C . ILE A 1 136 ? -0.748 8.747 -12.051 1.00 96.00 136 ILE A C 1
ATOM 1129 O O . ILE A 1 136 ? -1.290 9.460 -11.206 1.00 96.00 136 ILE A O 1
ATOM 1133 N N . GLN A 1 137 ? -1.192 8.701 -13.309 1.00 96.00 137 GLN A N 1
ATOM 1134 C CA . GLN 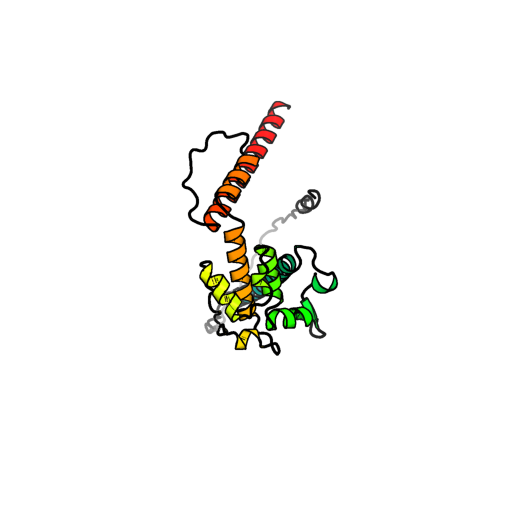A 1 137 ? -2.343 9.481 -13.756 1.00 96.00 137 GLN A CA 1
ATOM 1135 C C . GLN A 1 137 ? -3.646 9.063 -13.067 1.00 96.00 137 GLN A C 1
ATOM 1137 O O . GLN A 1 137 ? -4.466 9.918 -12.734 1.00 96.00 137 GLN A O 1
ATOM 1142 N N . ALA A 1 138 ? -3.872 7.762 -12.871 1.00 96.19 138 ALA A N 1
ATOM 1143 C CA . ALA A 1 138 ? -5.060 7.268 -12.185 1.00 96.19 138 ALA A CA 1
ATOM 1144 C C . ALA A 1 138 ? -5.119 7.756 -10.729 1.00 96.19 138 ALA A C 1
ATOM 1146 O O . ALA A 1 138 ? -6.182 8.183 -10.276 1.00 96.19 138 ALA A O 1
ATOM 1147 N N . LEU A 1 139 ? -3.979 7.771 -10.031 1.00 96.94 139 LEU A N 1
ATOM 1148 C CA . LEU A 1 139 ? -3.848 8.333 -8.684 1.00 96.94 139 LEU A CA 1
ATOM 1149 C C . LEU A 1 139 ? -4.138 9.841 -8.674 1.00 96.94 139 LEU A C 1
ATOM 1151 O O . LEU A 1 139 ? -4.961 10.306 -7.883 1.00 96.94 139 LEU A O 1
ATOM 1155 N N . ALA A 1 140 ? -3.561 10.596 -9.613 1.00 96.38 140 ALA A N 1
ATOM 1156 C CA . ALA A 1 140 ? -3.776 12.040 -9.713 1.00 96.38 140 ALA A CA 1
ATOM 1157 C C . ALA A 1 140 ? -5.250 12.403 -9.976 1.00 96.38 140 ALA A C 1
ATOM 1159 O O . ALA A 1 140 ? -5.782 13.317 -9.348 1.00 96.38 140 ALA A O 1
ATOM 1160 N N . ARG A 1 141 ? -5.956 11.646 -10.834 1.00 96.06 141 ARG A N 1
ATOM 1161 C CA . ARG A 1 141 ? -7.407 11.820 -11.076 1.00 96.06 141 ARG A CA 1
ATOM 1162 C C . ARG A 1 141 ? -8.254 11.596 -9.819 1.00 96.06 141 ARG A C 1
ATOM 1164 O O . ARG A 1 141 ? -9.362 12.114 -9.731 1.00 96.06 141 ARG A O 1
ATOM 1171 N N . LYS A 1 142 ? -7.734 10.844 -8.848 1.00 94.31 142 LYS A N 1
ATOM 1172 C CA . LYS A 1 142 ? -8.345 10.594 -7.533 1.00 94.31 142 LYS A CA 1
ATOM 1173 C C . LYS A 1 142 ? -7.840 11.556 -6.445 1.00 94.31 142 LYS A C 1
ATOM 1175 O O . LYS A 1 142 ? -8.096 11.360 -5.253 1.00 94.31 142 LYS A O 1
ATOM 1180 N N . GLY A 1 143 ? -7.116 12.604 -6.842 1.00 94.88 143 GLY A N 1
ATOM 1181 C CA . GLY A 1 143 ? -6.554 13.598 -5.933 1.00 94.88 143 GLY A CA 1
ATOM 1182 C C . GLY A 1 143 ? -5.488 13.015 -5.008 1.00 94.88 143 GLY A C 1
ATOM 1183 O O . GLY A 1 143 ? -5.428 13.397 -3.842 1.00 94.88 143 GLY A O 1
ATOM 1184 N N . VAL A 1 144 ? -4.715 12.036 -5.486 1.00 96.38 144 VAL A N 1
ATOM 1185 C CA . VAL A 1 144 ? -3.521 11.526 -4.806 1.00 96.38 144 VAL A CA 1
ATOM 1186 C C . VAL A 1 144 ? -2.317 11.842 -5.680 1.00 96.38 144 VAL A C 1
ATOM 1188 O O . VAL A 1 144 ? -2.122 11.241 -6.736 1.00 96.38 144 VAL A O 1
ATOM 1191 N N . TYR A 1 145 ? -1.523 12.812 -5.242 1.00 94.94 145 TYR A N 1
ATOM 1192 C CA . TYR A 1 145 ? -0.291 13.210 -5.911 1.00 94.94 145 TYR A CA 1
ATOM 1193 C C . TYR A 1 145 ? 0.889 12.526 -5.232 1.00 94.94 145 TYR A C 1
ATOM 1195 O O . TYR A 1 145 ? 0.962 12.478 -4.005 1.00 94.94 145 TYR A O 1
ATOM 1203 N N . ILE A 1 146 ? 1.793 11.971 -6.032 1.00 94.06 146 ILE A N 1
ATOM 1204 C CA . ILE A 1 146 ? 2.953 11.250 -5.516 1.00 94.06 146 ILE A CA 1
ATOM 1205 C C . ILE A 1 146 ? 4.047 12.267 -5.206 1.00 94.06 146 ILE A C 1
ATOM 1207 O O . ILE A 1 146 ? 4.451 13.021 -6.090 1.00 94.06 146 ILE A O 1
ATOM 1211 N N . ALA A 1 147 ? 4.512 12.285 -3.958 1.00 87.62 147 ALA A N 1
ATOM 1212 C CA . ALA A 1 147 ? 5.689 13.052 -3.586 1.00 87.62 147 ALA A CA 1
ATOM 1213 C C . ALA A 1 147 ? 6.923 12.428 -4.247 1.00 87.62 147 ALA A C 1
ATOM 1215 O O . ALA A 1 147 ? 7.155 11.222 -4.134 1.00 87.62 147 ALA A O 1
ATOM 1216 N N . GLU A 1 148 ? 7.692 13.244 -4.960 1.00 86.69 148 GLU A N 1
ATOM 1217 C CA . GLU A 1 148 ? 8.919 12.784 -5.598 1.00 86.69 148 GLU A CA 1
ATOM 1218 C C . GLU A 1 148 ? 9.957 12.410 -4.523 1.00 86.69 148 GLU A C 1
ATOM 1220 O O . GLU A 1 148 ? 10.169 13.193 -3.590 1.00 86.69 148 GLU A O 1
ATOM 1225 N N . PRO A 1 149 ? 10.584 11.219 -4.601 1.00 87.56 149 PRO A N 1
ATOM 1226 C CA . PRO A 1 149 ? 11.650 10.847 -3.679 1.00 87.56 149 PRO A CA 1
ATOM 1227 C C . PRO A 1 149 ? 12.832 11.818 -3.758 1.00 87.56 149 PRO A C 1
ATOM 1229 O O . PRO A 1 149 ? 13.199 12.287 -4.831 1.00 87.56 149 PRO A O 1
ATOM 1232 N N . THR A 1 150 ? 13.493 12.070 -2.628 1.00 84.69 150 THR A N 1
ATOM 1233 C CA . THR A 1 150 ? 14.634 13.000 -2.565 1.00 84.69 150 THR A CA 1
ATOM 1234 C C . THR A 1 150 ? 15.849 12.520 -3.370 1.00 84.69 150 THR A C 1
ATOM 1236 O O . THR A 1 150 ? 16.673 13.324 -3.796 1.00 84.69 150 THR A O 1
ATOM 1239 N N . ASP A 1 151 ? 15.992 11.207 -3.553 1.00 87.38 151 ASP A N 1
ATOM 1240 C CA . ASP A 1 151 ? 17.171 10.555 -4.128 1.00 87.38 151 ASP A CA 1
ATOM 1241 C C . ASP A 1 151 ? 17.030 10.192 -5.615 1.00 87.38 151 ASP A C 1
ATOM 1243 O O . ASP A 1 151 ? 18.034 9.914 -6.276 1.00 87.38 151 ASP A O 1
ATOM 1247 N N . VAL A 1 152 ? 15.809 10.172 -6.160 1.00 90.12 152 VAL A N 1
ATOM 1248 C CA . VAL A 1 152 ? 15.559 9.747 -7.542 1.00 90.12 152 VAL A CA 1
ATOM 1249 C C . VAL A 1 152 ? 14.335 10.433 -8.139 1.00 90.12 152 VAL A C 1
ATOM 1251 O O . VAL A 1 152 ? 13.314 10.594 -7.478 1.00 90.12 152 VAL A O 1
ATOM 1254 N N . GLN A 1 153 ? 14.418 10.773 -9.427 1.00 90.31 153 GLN A N 1
ATOM 1255 C CA . GLN A 1 153 ? 13.274 11.317 -10.152 1.00 90.31 153 GLN A CA 1
ATOM 1256 C C . GLN A 1 153 ? 12.188 10.264 -10.374 1.00 90.31 153 GLN A C 1
ATOM 1258 O O . GLN A 1 153 ? 12.480 9.132 -10.777 1.00 90.31 153 GLN A O 1
ATOM 1263 N N . LEU A 1 154 ? 10.924 10.646 -10.190 1.00 92.38 154 LEU A N 1
ATOM 1264 C CA . LEU A 1 154 ? 9.799 9.737 -10.402 1.00 92.38 154 LEU A CA 1
ATOM 1265 C C . LEU A 1 154 ? 9.406 9.698 -11.886 1.00 92.38 154 LEU A C 1
ATOM 1267 O O . LEU A 1 154 ? 8.523 10.420 -12.344 1.00 92.38 154 LEU A O 1
ATOM 1271 N N . THR A 1 155 ? 10.063 8.820 -12.645 1.00 92.88 155 THR A N 1
ATOM 1272 C CA . THR A 1 155 ? 9.777 8.595 -14.071 1.00 92.88 155 THR A CA 1
ATOM 1273 C C . THR A 1 155 ? 9.484 7.124 -14.359 1.00 92.88 155 THR A C 1
ATOM 1275 O O . THR A 1 155 ? 9.935 6.233 -13.639 1.00 92.88 155 THR A O 1
ATOM 1278 N N . GLU A 1 156 ? 8.753 6.850 -15.442 1.00 92.19 156 GLU A N 1
ATOM 1279 C CA . GLU A 1 156 ? 8.496 5.477 -15.898 1.00 92.19 156 GLU A CA 1
ATOM 1280 C C . GLU A 1 156 ? 9.806 4.727 -16.190 1.00 92.19 156 GLU A C 1
ATOM 1282 O O . GLU A 1 156 ? 9.978 3.596 -15.749 1.00 92.19 156 GLU A O 1
ATOM 1287 N N . THR A 1 157 ? 10.787 5.387 -16.815 1.00 94.12 157 THR A N 1
ATOM 1288 C CA . THR A 1 157 ? 12.117 4.810 -17.063 1.00 94.12 157 THR A CA 1
ATOM 1289 C C . THR A 1 157 ? 12.802 4.352 -15.776 1.00 94.12 157 THR A C 1
ATOM 1291 O O . THR A 1 157 ? 13.392 3.277 -15.753 1.00 94.12 157 THR A O 1
ATOM 1294 N N . VAL A 1 158 ? 12.718 5.142 -14.700 1.00 95.12 158 VAL A N 1
ATOM 1295 C CA . VAL A 1 158 ? 13.271 4.781 -13.383 1.00 95.12 158 VAL A CA 1
ATOM 1296 C C . VAL A 1 158 ? 12.546 3.572 -12.792 1.00 95.12 158 VAL A C 1
ATOM 1298 O O . VAL A 1 158 ? 13.198 2.685 -12.248 1.00 95.12 158 VAL A O 1
ATOM 1301 N N . LEU A 1 159 ? 11.219 3.511 -12.923 1.00 96.31 159 LEU A N 1
ATOM 1302 C CA . LEU A 1 159 ? 10.401 2.416 -12.392 1.00 96.31 159 LEU A CA 1
ATOM 1303 C C . LEU A 1 159 ? 10.556 1.103 -13.175 1.00 96.31 159 LEU A C 1
ATOM 1305 O O . LEU A 1 159 ? 10.290 0.042 -12.623 1.00 96.31 159 LEU A O 1
ATOM 1309 N N . ILE A 1 160 ? 10.999 1.148 -14.433 1.00 96.50 160 ILE A N 1
ATOM 1310 C CA . ILE A 1 160 ? 11.271 -0.050 -15.247 1.00 96.50 160 ILE A CA 1
ATOM 1311 C C . ILE A 1 160 ? 12.659 -0.650 -14.938 1.00 96.50 160 ILE A C 1
ATOM 1313 O O . ILE A 1 160 ? 12.923 -1.813 -15.250 1.00 96.50 160 ILE A O 1
ATOM 1317 N N . GLN A 1 161 ? 13.571 0.102 -14.311 1.00 94.31 161 GLN A N 1
ATOM 1318 C CA . GLN A 1 161 ? 14.917 -0.391 -13.997 1.00 94.31 161 GLN A CA 1
ATOM 1319 C C . GLN A 1 161 ? 14.889 -1.495 -12.932 1.00 94.31 161 GLN A C 1
ATOM 1321 O O . GLN A 1 161 ? 14.417 -1.290 -11.817 1.00 94.31 161 GLN A O 1
ATOM 1326 N N . THR A 1 162 ? 15.485 -2.648 -13.246 1.00 91.69 162 THR A N 1
ATOM 1327 C CA . THR A 1 162 ? 15.612 -3.790 -12.319 1.00 91.69 162 THR A CA 1
ATOM 1328 C C . THR A 1 162 ? 17.032 -4.009 -11.795 1.00 91.69 162 THR A C 1
ATOM 1330 O O . THR A 1 162 ? 17.217 -4.786 -10.860 1.00 91.69 162 THR A O 1
ATOM 1333 N N . THR A 1 163 ? 18.040 -3.338 -12.367 1.00 89.56 163 THR A N 1
ATOM 1334 C CA . THR A 1 163 ? 19.463 -3.630 -12.114 1.00 89.56 163 THR A CA 1
ATOM 1335 C C . THR A 1 163 ? 20.268 -2.352 -11.835 1.00 89.56 163 THR A C 1
ATOM 1337 O O . THR A 1 163 ? 20.921 -1.832 -12.742 1.00 89.56 163 THR A O 1
ATOM 1340 N N . PRO A 1 164 ? 20.262 -1.831 -10.592 1.00 88.75 164 PRO A N 1
ATOM 1341 C CA . PRO A 1 164 ? 19.421 -2.228 -9.457 1.00 88.75 164 PRO A CA 1
ATOM 1342 C C . PRO A 1 164 ? 18.020 -1.597 -9.516 1.00 88.75 164 PRO A C 1
ATOM 1344 O O . PRO A 1 164 ? 17.839 -0.525 -10.096 1.00 88.75 164 PRO A O 1
ATOM 1347 N N . ILE A 1 165 ? 17.042 -2.234 -8.864 1.00 94.00 165 ILE A N 1
ATOM 1348 C CA . ILE A 1 165 ? 15.700 -1.660 -8.695 1.00 94.00 165 ILE A CA 1
ATOM 1349 C C . ILE A 1 165 ? 15.748 -0.374 -7.864 1.00 94.00 165 ILE A C 1
ATOM 1351 O O . ILE A 1 165 ? 16.377 -0.311 -6.804 1.00 94.00 165 ILE A O 1
ATOM 1355 N N . LYS A 1 166 ? 15.059 0.667 -8.336 1.00 95.31 166 LYS A N 1
ATOM 1356 C CA . LYS A 1 166 ? 14.987 1.974 -7.670 1.00 95.31 166 LYS A CA 1
ATOM 1357 C C . LYS A 1 166 ? 13.877 1.973 -6.625 1.00 95.31 166 LYS A C 1
ATOM 1359 O O . LYS A 1 166 ? 12.778 2.474 -6.845 1.00 95.31 166 LYS A O 1
ATOM 1364 N N . MET A 1 167 ? 14.163 1.347 -5.483 1.00 94.81 167 MET A N 1
ATOM 1365 C CA . MET A 1 167 ? 13.144 1.058 -4.470 1.00 94.81 167 MET A CA 1
ATOM 1366 C C . MET A 1 167 ? 12.479 2.311 -3.892 1.00 94.81 167 MET A C 1
ATOM 1368 O O . MET A 1 167 ? 11.285 2.276 -3.623 1.00 94.81 167 MET A O 1
ATOM 1372 N N . SER A 1 168 ? 13.198 3.425 -3.753 1.00 94.94 168 SER A N 1
ATOM 1373 C CA . SER A 1 168 ? 12.631 4.712 -3.323 1.00 94.94 168 SER A CA 1
ATOM 1374 C C . SER A 1 168 ? 11.492 5.187 -4.235 1.00 94.94 168 SER A C 1
ATOM 1376 O O . SER A 1 168 ? 10.424 5.549 -3.740 1.00 94.94 168 SER A O 1
ATOM 1378 N N . ALA A 1 169 ? 11.652 5.079 -5.558 1.00 95.88 169 ALA A N 1
ATOM 1379 C CA . ALA A 1 169 ? 10.594 5.385 -6.523 1.00 95.88 169 ALA A CA 1
ATOM 1380 C C . ALA A 1 169 ? 9.393 4.437 -6.385 1.00 95.88 169 ALA A C 1
ATOM 1382 O O . ALA A 1 169 ? 8.245 4.883 -6.333 1.00 95.88 169 ALA A O 1
ATOM 1383 N N . HIS A 1 170 ? 9.639 3.128 -6.266 1.00 97.38 170 HIS A N 1
ATOM 1384 C CA . HIS A 1 170 ? 8.560 2.156 -6.074 1.00 97.38 170 HIS A CA 1
ATOM 1385 C C . HIS A 1 170 ? 7.816 2.365 -4.752 1.00 97.38 170 HIS A C 1
ATOM 1387 O O . HIS A 1 170 ? 6.595 2.222 -4.721 1.00 97.38 170 HIS A O 1
ATOM 1393 N N . MET A 1 171 ? 8.523 2.728 -3.680 1.00 97.19 171 MET A N 1
ATOM 1394 C CA . MET A 1 171 ? 7.931 3.039 -2.380 1.00 97.19 171 MET A CA 1
ATOM 1395 C C . MET A 1 171 ? 6.992 4.238 -2.462 1.00 97.19 171 MET A C 1
ATOM 1397 O O . MET A 1 171 ? 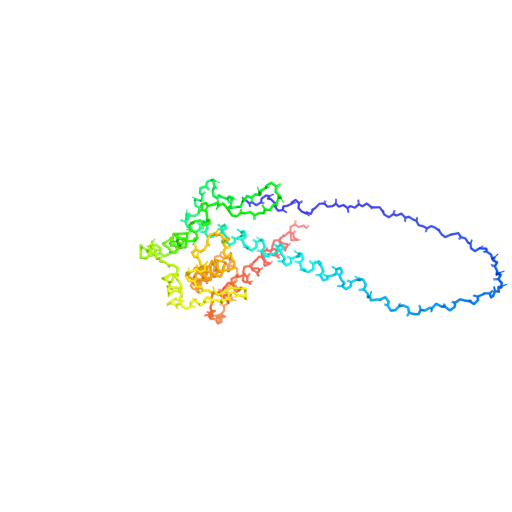5.878 4.144 -1.958 1.00 97.19 171 MET A O 1
ATOM 1401 N N . ALA A 1 172 ? 7.369 5.303 -3.175 1.00 97.06 172 ALA A N 1
ATOM 1402 C CA . ALA A 1 172 ? 6.490 6.455 -3.377 1.00 97.06 172 ALA A CA 1
ATOM 1403 C C . ALA A 1 172 ? 5.169 6.067 -4.071 1.00 97.06 172 ALA A C 1
ATOM 1405 O O . ALA A 1 172 ? 4.091 6.487 -3.647 1.00 97.06 172 ALA A O 1
ATOM 1406 N N . VAL A 1 173 ? 5.225 5.192 -5.084 1.00 98.00 173 VAL A N 1
ATOM 1407 C CA . VAL A 1 173 ? 4.017 4.669 -5.750 1.00 98.00 173 VAL A CA 1
ATOM 1408 C C . VAL A 1 173 ? 3.183 3.796 -4.808 1.00 98.00 173 VAL A C 1
ATOM 1410 O O . VAL A 1 173 ? 1.962 3.944 -4.760 1.00 98.00 173 VAL A O 1
ATOM 1413 N N . ILE A 1 174 ? 3.815 2.907 -4.030 1.00 98.31 174 ILE A N 1
ATOM 1414 C CA . ILE A 1 174 ? 3.109 2.055 -3.057 1.00 98.31 174 ILE A CA 1
ATOM 1415 C C . ILE A 1 174 ? 2.396 2.915 -2.012 1.00 9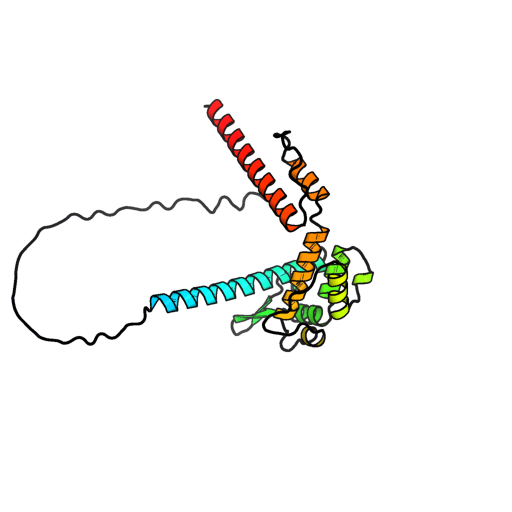8.31 174 ILE A C 1
ATOM 1417 O O . ILE A 1 174 ? 1.221 2.689 -1.733 1.00 98.31 174 ILE A O 1
ATOM 1421 N N . GLU A 1 175 ? 3.083 3.911 -1.460 1.00 97.00 175 GLU A N 1
ATOM 1422 C CA . GLU A 1 175 ? 2.539 4.827 -0.458 1.00 97.00 175 GLU A CA 1
ATOM 1423 C C . GLU A 1 175 ? 1.350 5.618 -1.009 1.00 97.00 175 GLU A C 1
ATOM 1425 O O . GLU A 1 175 ? 0.316 5.706 -0.350 1.00 97.00 175 GLU A O 1
ATOM 1430 N N . ALA A 1 176 ? 1.426 6.089 -2.255 1.00 97.75 176 ALA A N 1
ATOM 1431 C CA . ALA A 1 176 ? 0.295 6.735 -2.912 1.00 97.75 176 ALA A CA 1
ATOM 1432 C C . ALA A 1 176 ? -0.910 5.788 -3.079 1.00 97.75 176 ALA A C 1
ATOM 1434 O O . ALA A 1 176 ? -2.049 6.181 -2.823 1.00 97.75 176 ALA A O 1
ATOM 1435 N N . ILE A 1 177 ? -0.687 4.520 -3.442 1.00 98.12 177 ILE A N 1
ATOM 1436 C CA . ILE A 1 177 ? -1.761 3.513 -3.502 1.00 98.12 177 ILE A CA 1
ATOM 1437 C C . ILE A 1 177 ? -2.339 3.239 -2.100 1.00 98.12 177 ILE A C 1
ATOM 1439 O O . ILE A 1 177 ? -3.548 3.044 -1.966 1.00 98.12 177 ILE A O 1
ATOM 1443 N N . MET A 1 178 ? -1.518 3.259 -1.045 1.00 97.81 178 MET A N 1
ATOM 1444 C CA . MET A 1 178 ? -1.981 3.123 0.344 1.00 97.81 178 MET A CA 1
ATOM 1445 C C . MET A 1 178 ? -2.856 4.302 0.777 1.00 97.81 178 MET A C 1
ATOM 1447 O O . MET A 1 178 ? -3.922 4.076 1.349 1.00 97.81 178 MET A O 1
ATOM 1451 N N . VAL A 1 179 ? -2.454 5.537 0.462 1.00 96.50 179 VAL A N 1
ATOM 1452 C CA . VAL A 1 179 ? -3.255 6.748 0.720 1.00 96.50 179 VAL A CA 1
ATOM 1453 C C . VAL A 1 179 ? -4.576 6.682 -0.040 1.00 96.50 179 VAL A C 1
ATOM 1455 O O . VAL A 1 179 ? -5.639 6.905 0.538 1.00 96.50 179 VAL A O 1
ATOM 1458 N N . LEU A 1 180 ? -4.538 6.299 -1.320 1.00 96.38 180 LEU A N 1
ATOM 1459 C CA . LEU A 1 180 ? -5.747 6.098 -2.114 1.00 96.38 180 LEU A CA 1
ATOM 1460 C C . LEU A 1 180 ? -6.687 5.084 -1.452 1.00 96.38 180 LEU A C 1
ATOM 1462 O O . LEU A 1 180 ? -7.874 5.352 -1.289 1.00 96.38 180 LEU A O 1
ATOM 1466 N N . TYR A 1 181 ? -6.155 3.935 -1.036 1.00 96.50 181 TYR A N 1
ATOM 1467 C CA . TYR A 1 181 ? -6.935 2.911 -0.350 1.00 96.50 181 TYR A CA 1
ATOM 1468 C C . TYR A 1 181 ? -7.548 3.429 0.956 1.00 96.50 181 TYR A C 1
ATOM 1470 O O . TYR A 1 181 ? -8.709 3.142 1.242 1.00 96.50 181 TYR A O 1
ATOM 1478 N N . ALA A 1 182 ? -6.796 4.203 1.742 1.00 95.50 182 ALA A N 1
ATOM 1479 C CA . ALA A 1 182 ? -7.302 4.797 2.971 1.00 95.50 182 ALA A CA 1
ATOM 1480 C C . ALA A 1 182 ? -8.478 5.747 2.687 1.00 95.50 182 ALA A C 1
ATOM 1482 O O . ALA A 1 182 ? -9.516 5.615 3.332 1.00 95.50 182 ALA A O 1
ATOM 1483 N N . LYS A 1 183 ? -8.374 6.607 1.664 1.00 93.56 183 LYS A N 1
ATOM 1484 C CA . LYS A 1 183 ? -9.466 7.494 1.220 1.00 93.56 183 LYS A CA 1
ATOM 1485 C C . LYS A 1 183 ? -10.724 6.730 0.789 1.00 93.56 183 LYS A C 1
ATOM 1487 O O . LYS A 1 183 ? -11.830 7.150 1.107 1.00 93.56 183 LYS A O 1
ATOM 1492 N N . GLU A 1 184 ? -10.568 5.611 0.084 1.00 92.81 184 GLU A N 1
ATOM 1493 C CA . GLU A 1 184 ? -11.698 4.809 -0.419 1.00 92.81 184 GLU A CA 1
ATOM 1494 C C . GLU A 1 184 ? -12.358 3.950 0.682 1.00 92.81 184 GLU A C 1
ATOM 1496 O O . GLU A 1 184 ? -13.554 3.644 0.639 1.00 92.81 184 GLU A O 1
ATOM 1501 N N . VAL A 1 185 ? -11.596 3.531 1.698 1.00 93.50 185 VAL A N 1
ATOM 1502 C CA . VAL A 1 185 ? -12.121 2.694 2.789 1.00 93.50 185 VAL A CA 1
ATOM 1503 C C . VAL A 1 185 ? -12.690 3.516 3.934 1.00 93.50 185 VAL A C 1
ATOM 1505 O O . VAL A 1 185 ? -13.732 3.139 4.483 1.00 93.50 185 VAL A O 1
ATOM 1508 N N . VAL A 1 186 ? -12.023 4.611 4.287 1.00 94.06 186 VAL A N 1
ATOM 1509 C CA . VAL A 1 186 ? -12.373 5.475 5.412 1.00 94.06 186 VAL A CA 1
ATOM 1510 C C . VAL A 1 186 ? -13.286 6.590 4.916 1.00 94.06 186 VAL A C 1
ATOM 1512 O O . VAL A 1 186 ? -12.862 7.713 4.662 1.00 94.06 186 VAL A O 1
ATOM 1515 N N . THR A 1 187 ? -14.567 6.262 4.786 1.00 90.44 187 THR A N 1
ATOM 1516 C CA . THR A 1 187 ? -15.608 7.254 4.519 1.00 90.44 187 THR A CA 1
ATOM 1517 C C . THR A 1 187 ? -16.290 7.678 5.822 1.00 90.44 187 THR A C 1
ATOM 1519 O O . THR A 1 187 ? -16.442 6.836 6.720 1.00 90.44 187 THR A O 1
ATOM 1522 N N . PRO A 1 188 ? -16.747 8.942 5.940 1.00 85.62 188 PRO A N 1
ATOM 1523 C CA . PRO A 1 188 ? -17.430 9.428 7.140 1.00 85.62 188 PRO A CA 1
ATOM 1524 C C . PRO A 1 188 ? -18.585 8.517 7.576 1.00 85.62 188 PRO A C 1
ATOM 1526 O O . PRO A 1 188 ? -18.674 8.155 8.747 1.00 85.62 188 PRO A O 1
ATOM 1529 N N . ASP A 1 189 ? -19.398 8.037 6.631 1.00 87.19 189 ASP A N 1
ATOM 1530 C CA . ASP A 1 189 ? -20.525 7.140 6.919 1.00 87.19 189 ASP A CA 1
ATOM 1531 C C . ASP A 1 189 ? -20.083 5.813 7.546 1.00 87.19 189 ASP A C 1
ATOM 1533 O O . ASP A 1 189 ? -20.669 5.345 8.526 1.00 87.19 189 ASP A O 1
ATOM 1537 N N . ARG A 1 190 ? -19.020 5.194 7.011 1.00 91.06 190 ARG A N 1
ATOM 1538 C CA . ARG A 1 190 ? -18.483 3.934 7.549 1.00 91.06 190 ARG A CA 1
ATOM 1539 C C . ARG A 1 190 ? -17.888 4.131 8.934 1.00 91.06 190 ARG A C 1
ATOM 1541 O O . ARG A 1 190 ? -18.032 3.255 9.784 1.00 91.06 190 ARG A O 1
ATOM 1548 N N . VAL A 1 191 ? -17.238 5.268 9.158 1.00 91.00 191 VAL A N 1
ATOM 1549 C CA . VAL A 1 191 ? -16.626 5.629 10.439 1.00 91.00 191 VAL A CA 1
ATOM 1550 C C . VAL A 1 191 ? -17.696 5.861 11.498 1.00 91.00 191 VAL A C 1
ATOM 1552 O O . VAL A 1 191 ? -17.633 5.248 12.562 1.00 91.00 191 VAL A O 1
ATOM 1555 N N . VAL A 1 192 ? -18.725 6.651 11.188 1.00 86.81 192 VAL A N 1
ATOM 1556 C CA . VAL A 1 192 ? -19.872 6.875 12.080 1.00 86.81 192 VAL A CA 1
ATOM 1557 C C . VAL A 1 192 ? -20.567 5.553 12.401 1.00 86.81 192 VAL A C 1
ATOM 1559 O O . VAL A 1 192 ? -20.788 5.244 13.573 1.00 86.81 192 VAL A O 1
ATOM 1562 N N . ALA A 1 193 ? -20.833 4.719 11.392 1.00 89.12 193 ALA A N 1
ATOM 1563 C CA . ALA A 1 193 ? -21.425 3.400 11.601 1.00 89.12 193 ALA A CA 1
ATOM 1564 C C . ALA A 1 193 ? -20.537 2.485 12.465 1.00 89.12 193 ALA A C 1
ATOM 1566 O O . ALA A 1 193 ? -21.050 1.716 13.278 1.00 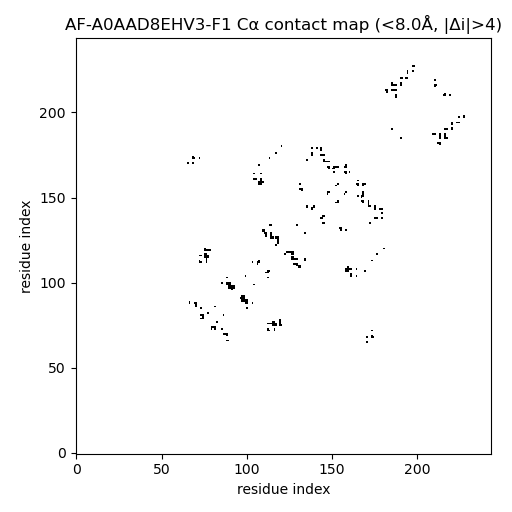89.12 193 ALA A O 1
ATOM 1567 N N . ALA A 1 194 ? -19.209 2.550 12.318 1.00 91.00 194 ALA A N 1
ATOM 1568 C CA . ALA A 1 194 ? -18.279 1.791 13.150 1.00 91.00 194 ALA A CA 1
ATOM 1569 C C . ALA A 1 194 ? -18.288 2.273 14.608 1.00 91.00 194 ALA A C 1
ATOM 1571 O O . ALA A 1 194 ? -18.287 1.440 15.512 1.00 91.00 194 ALA A O 1
ATOM 1572 N N . ILE A 1 195 ? -18.346 3.589 14.832 1.00 89.81 195 ILE A N 1
ATOM 1573 C CA . ILE A 1 195 ? -18.421 4.204 16.163 1.00 89.81 195 ILE A CA 1
ATOM 1574 C C . ILE A 1 195 ? -19.712 3.793 16.887 1.00 89.81 195 ILE A C 1
ATOM 1576 O O . ILE A 1 195 ? -19.684 3.383 18.050 1.00 89.81 195 ILE A O 1
ATOM 1580 N N . GLN A 1 196 ? -20.845 3.815 16.183 1.00 87.75 196 GLN A N 1
ATOM 1581 C CA . GLN A 1 196 ? -22.149 3.447 16.745 1.00 87.75 196 GLN A CA 1
ATOM 1582 C C . GLN A 1 196 ? -22.195 2.015 17.306 1.00 87.75 196 GLN A C 1
ATOM 1584 O O . GLN A 1 196 ? -22.946 1.759 18.245 1.00 87.75 196 GLN A O 1
ATOM 1589 N N . ARG A 1 197 ? -21.372 1.088 16.792 1.00 88.19 197 ARG A N 1
ATOM 1590 C CA . ARG A 1 197 ? -21.321 -0.320 17.243 1.00 88.19 197 ARG A CA 1
ATOM 1591 C C . ARG A 1 197 ? -20.743 -0.520 18.642 1.00 88.19 197 ARG A C 1
ATOM 1593 O O . ARG A 1 197 ? -20.882 -1.603 19.197 1.00 88.19 197 ARG A O 1
ATOM 1600 N N . PHE A 1 198 ? -20.038 0.465 19.190 1.00 84.62 198 PHE A N 1
ATOM 1601 C CA . PHE A 1 198 ? -19.461 0.365 20.534 1.00 84.62 198 PHE A CA 1
ATOM 1602 C C . PHE A 1 198 ? -19.896 1.499 21.465 1.00 84.62 198 PHE A C 1
ATOM 1604 O O . PHE A 1 198 ? -19.633 1.439 22.660 1.00 84.62 198 PHE A O 1
ATOM 1611 N N . GLN A 1 199 ? -20.622 2.499 20.960 1.00 76.88 199 GLN A N 1
ATOM 1612 C CA . GLN A 1 199 ? -21.160 3.603 21.760 1.00 76.88 199 GLN A CA 1
ATOM 1613 C C . GLN A 1 199 ? -22.536 3.328 22.392 1.00 76.88 199 GLN A C 1
ATOM 1615 O O . GLN A 1 199 ? -23.200 4.259 22.840 1.00 76.88 199 GLN A O 1
ATOM 1620 N N . HIS A 1 200 ? -22.959 2.064 22.500 1.00 63.53 200 HIS A N 1
ATOM 1621 C CA . HIS A 1 200 ? -24.271 1.665 23.038 1.00 63.53 200 HIS A CA 1
ATOM 1622 C C . HIS A 1 200 ? -24.622 2.245 24.430 1.00 63.53 200 HIS A C 1
ATOM 1624 O O . HIS A 1 200 ? -25.800 2.291 24.780 1.00 63.53 200 HIS A O 1
ATOM 1630 N N . THR A 1 201 ? -23.636 2.735 25.190 1.00 53.38 201 THR A N 1
ATOM 1631 C CA . THR A 1 201 ? -23.799 3.317 26.533 1.00 53.38 201 THR A CA 1
ATOM 1632 C C . THR A 1 201 ? -23.943 4.843 26.563 1.00 53.38 201 THR A C 1
ATOM 1634 O O . THR A 1 201 ? -24.538 5.371 27.498 1.00 53.38 201 THR A O 1
ATOM 1637 N N . SER A 1 202 ? -23.448 5.579 25.562 1.00 52.28 202 SER A N 1
ATOM 1638 C CA . SER A 1 202 ? -23.390 7.046 25.622 1.00 52.28 202 SER A CA 1
ATOM 1639 C C . SER A 1 202 ? -24.180 7.658 24.471 1.00 52.28 202 SER A C 1
ATOM 1641 O O . SER A 1 202 ? -23.660 7.974 23.406 1.00 52.28 202 SER A O 1
ATOM 1643 N N . ARG A 1 203 ? -25.489 7.824 24.695 1.00 48.84 203 ARG A N 1
ATOM 1644 C CA . ARG A 1 203 ? -26.441 8.469 23.771 1.00 48.84 203 ARG A CA 1
ATOM 1645 C C . ARG A 1 203 ? -26.290 10.003 23.724 1.00 48.84 203 ARG A C 1
ATOM 1647 O O . ARG A 1 203 ? -27.235 10.710 23.388 1.00 48.84 203 ARG A O 1
ATOM 1654 N N . THR A 1 204 ? -25.118 10.523 24.081 1.00 47.34 204 THR A N 1
ATOM 1655 C CA . THR A 1 204 ? -24.818 11.955 24.185 1.00 47.34 204 THR A CA 1
ATOM 1656 C C . THR A 1 204 ? -23.578 12.289 23.366 1.00 47.34 204 THR A C 1
ATOM 1658 O O . THR A 1 204 ? -22.495 12.502 23.901 1.00 47.34 204 THR A O 1
ATOM 1661 N N . ALA A 1 205 ? -23.726 12.337 22.047 1.00 50.28 205 ALA A N 1
ATOM 1662 C CA . ALA A 1 205 ? -22.786 13.050 21.194 1.00 50.28 205 ALA A CA 1
ATOM 1663 C C . ALA A 1 205 ? -23.566 13.677 20.033 1.00 50.28 205 ALA A C 1
ATOM 1665 O O . ALA A 1 205 ? -23.871 13.035 19.033 1.00 50.28 205 ALA A O 1
ATOM 1666 N N . SER A 1 206 ? -23.936 14.942 20.244 1.00 47.69 206 SER A N 1
ATOM 1667 C CA . SER A 1 206 ? -24.265 15.932 19.208 1.00 47.69 206 SER A CA 1
ATOM 1668 C C . SER A 1 206 ? -23.160 15.952 18.133 1.00 47.69 206 SER A C 1
ATOM 1670 O O . SER A 1 206 ? -22.039 15.553 18.463 1.00 47.69 206 SER A O 1
ATOM 1672 N N . PRO A 1 207 ? -23.419 16.372 16.876 1.00 50.12 207 PRO A N 1
ATOM 1673 C CA . PRO A 1 207 ? -22.489 16.150 15.782 1.00 50.12 207 PRO A CA 1
ATOM 1674 C C . PRO A 1 207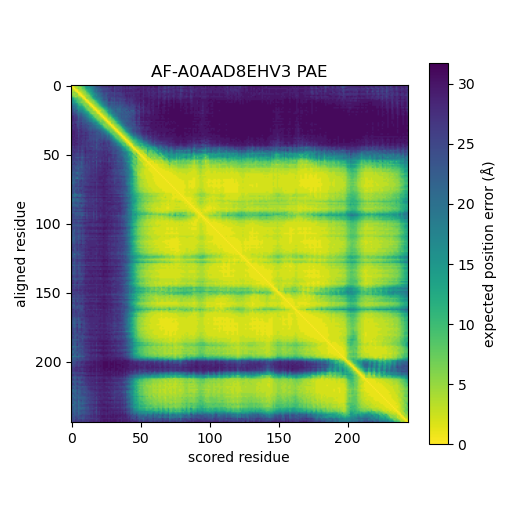 ? -21.242 17.007 15.990 1.00 50.12 207 PRO A C 1
ATOM 1676 O O . PRO A 1 207 ? -21.219 18.204 15.711 1.00 50.12 207 PRO A O 1
ATOM 1679 N N . GLU A 1 208 ? -20.198 16.369 16.506 1.00 60.41 208 GLU A N 1
ATOM 1680 C CA . GLU A 1 208 ? -18.822 16.786 16.284 1.00 60.41 208 GLU A CA 1
ATOM 1681 C C . GLU A 1 208 ? -18.687 16.939 14.766 1.00 60.41 208 GLU A C 1
ATOM 1683 O O . GLU A 1 208 ? -19.164 16.075 14.022 1.00 60.41 208 GLU A O 1
ATOM 1688 N N . SER A 1 209 ? -18.196 18.095 14.314 1.00 67.06 209 SER A N 1
ATOM 1689 C CA . SER A 1 209 ? -18.115 18.447 12.894 1.00 67.06 209 SER A CA 1
ATOM 1690 C C . SER A 1 209 ? -17.661 17.244 12.072 1.00 67.06 209 SER A C 1
ATOM 1692 O O . SER A 1 209 ? -16.684 16.591 12.443 1.00 67.06 209 SER A O 1
ATOM 1694 N N . LEU A 1 210 ? -18.391 16.934 10.995 1.00 69.94 210 LEU A N 1
ATOM 1695 C CA . LEU A 1 210 ? -18.045 15.820 10.116 1.00 69.94 210 LEU A CA 1
ATOM 1696 C C . LEU A 1 210 ? -16.566 15.946 9.716 1.00 69.94 210 LEU A C 1
ATOM 1698 O O . LEU A 1 210 ? -16.177 17.036 9.288 1.00 69.94 210 LEU A O 1
ATOM 1702 N N . PRO A 1 211 ? -15.760 14.879 9.870 1.00 79.44 211 PRO A N 1
ATOM 1703 C CA . PRO A 1 211 ? -14.350 14.919 9.509 1.00 79.44 211 PRO A CA 1
ATOM 1704 C C . PRO A 1 211 ? -14.165 15.386 8.064 1.00 79.44 211 PRO A C 1
ATOM 1706 O O . PRO A 1 211 ? -14.888 14.930 7.171 1.00 79.44 211 PRO A O 1
ATOM 1709 N N . ALA A 1 212 ? -13.205 16.279 7.836 1.00 82.88 212 ALA A N 1
ATOM 1710 C CA . ALA A 1 212 ? -12.931 16.846 6.520 1.00 82.88 212 ALA A CA 1
ATOM 1711 C C . ALA A 1 212 ? -12.267 15.829 5.582 1.00 82.88 212 ALA A C 1
ATOM 1713 O O . ALA A 1 212 ? -12.491 15.859 4.370 1.00 82.88 212 ALA A O 1
ATOM 1714 N N . ASP A 1 213 ? -11.474 14.908 6.135 1.00 88.19 213 ASP A N 1
ATOM 1715 C CA . ASP A 1 213 ? -10.783 13.876 5.374 1.00 88.19 213 ASP A CA 1
ATOM 1716 C C . ASP A 1 213 ? -10.701 12.521 6.104 1.00 88.19 213 ASP A C 1
ATOM 1718 O O . ASP A 1 213 ? -11.245 12.295 7.191 1.00 88.19 213 ASP A O 1
ATOM 1722 N N . HIS A 1 214 ? -10.043 11.573 5.439 1.00 91.44 214 HIS A N 1
ATOM 1723 C CA . HIS A 1 214 ? -9.804 10.225 5.936 1.00 91.44 214 HIS A CA 1
ATOM 1724 C C . HIS A 1 214 ? -8.887 10.164 7.173 1.00 91.44 214 HIS A C 1
ATOM 1726 O O . HIS A 1 214 ? -9.041 9.247 7.980 1.00 91.44 214 HIS A O 1
ATOM 1732 N N . GLU A 1 215 ? -7.966 11.112 7.358 1.00 92.31 215 GLU A N 1
ATOM 1733 C CA . GLU A 1 215 ? -7.065 11.144 8.515 1.00 92.31 215 GLU A CA 1
ATOM 1734 C C . GLU A 1 215 ? -7.824 11.597 9.762 1.00 92.31 215 GLU A C 1
ATOM 1736 O O . GLU A 1 215 ? -7.812 10.900 10.782 1.00 92.31 215 GLU A O 1
ATOM 1741 N N . GLU A 1 216 ? -8.581 12.692 9.655 1.00 91.25 216 GLU A N 1
ATOM 1742 C CA . GLU A 1 216 ? -9.472 13.163 10.719 1.00 91.25 216 GLU A CA 1
ATOM 1743 C C . GLU A 1 216 ? -10.530 12.111 11.066 1.00 91.25 216 GLU A C 1
ATOM 1745 O O . GLU A 1 216 ? -10.839 11.881 12.238 1.00 91.25 216 GLU A O 1
ATOM 1750 N N . SER A 1 217 ? -11.050 11.411 10.053 1.00 91.81 217 SER A N 1
ATOM 1751 C CA . SER A 1 217 ? -12.006 10.320 10.245 1.00 91.81 217 SER A CA 1
ATOM 1752 C C . SER A 1 217 ? -11.414 9.160 11.052 1.00 91.81 217 SER A C 1
ATOM 1754 O O . SER A 1 217 ? -12.058 8.645 11.972 1.00 91.81 217 SER A O 1
ATOM 1756 N N . LEU A 1 218 ? -10.183 8.740 10.736 1.00 93.06 218 LEU A N 1
ATOM 1757 C CA . LEU A 1 218 ? -9.479 7.704 11.496 1.00 93.06 218 LEU A CA 1
ATOM 1758 C C . LEU A 1 218 ? -9.173 8.167 12.919 1.00 93.06 218 LEU A C 1
ATOM 1760 O O . LEU A 1 218 ? -9.378 7.400 13.861 1.00 93.06 218 LEU A O 1
ATOM 1764 N N . LEU A 1 219 ? -8.728 9.413 13.090 1.00 92.31 219 LEU A N 1
ATOM 1765 C CA . LEU A 1 219 ? -8.433 9.980 14.402 1.00 92.31 219 LEU A CA 1
ATOM 1766 C C . LEU A 1 219 ? -9.687 10.028 15.284 1.00 92.31 219 LEU A C 1
ATOM 1768 O O . LEU A 1 219 ? -9.643 9.606 16.442 1.00 92.31 219 LEU A O 1
ATOM 1772 N N . LEU A 1 220 ? -10.824 10.461 14.728 1.00 90.38 220 LEU A N 1
ATOM 1773 C CA . LEU A 1 220 ? -12.118 10.431 15.409 1.00 90.38 220 LEU A CA 1
ATOM 1774 C C . LEU A 1 220 ? -12.472 9.005 15.841 1.00 90.38 220 LEU A C 1
ATOM 1776 O O . LEU A 1 220 ? -12.813 8.781 17.005 1.00 90.38 220 LEU A O 1
ATOM 1780 N N . TRP A 1 221 ? -12.359 8.034 14.930 1.00 92.12 221 TRP A N 1
ATOM 1781 C CA . TRP A 1 221 ? -12.644 6.633 15.234 1.00 92.12 221 TRP A CA 1
ATOM 1782 C C . TRP A 1 221 ? -11.769 6.098 16.375 1.00 92.12 221 TRP A C 1
ATOM 1784 O O . TRP A 1 221 ? -12.305 5.532 17.331 1.00 92.12 221 TRP A O 1
ATOM 1794 N N . VAL A 1 222 ? -10.450 6.327 16.322 1.00 93.94 222 VAL A N 1
ATOM 1795 C CA . VAL A 1 222 ? -9.501 5.911 17.371 1.00 93.94 222 VAL A CA 1
ATOM 1796 C C . VAL A 1 222 ? -9.856 6.557 18.707 1.00 93.94 222 VAL A C 1
ATOM 1798 O O . VAL A 1 222 ? -9.951 5.864 19.718 1.00 93.94 222 VAL A O 1
ATOM 1801 N N . ASN A 1 223 ? -10.112 7.865 18.724 1.00 92.44 223 ASN A N 1
ATOM 1802 C CA . ASN A 1 223 ? -10.448 8.587 19.949 1.00 92.44 223 ASN A CA 1
ATOM 1803 C C . ASN A 1 223 ? -11.735 8.056 20.589 1.00 92.44 223 ASN A C 1
ATOM 1805 O O . ASN A 1 223 ? -11.763 7.806 21.798 1.00 92.44 223 ASN A O 1
ATOM 1809 N N . LYS A 1 224 ? -12.788 7.824 19.792 1.00 91.12 224 LYS A N 1
ATOM 1810 C CA . LYS A 1 224 ? -14.042 7.251 20.301 1.00 91.12 224 LYS A CA 1
ATOM 1811 C C . LYS A 1 224 ? -13.861 5.808 20.771 1.00 91.12 224 LYS A C 1
ATOM 1813 O O . LYS A 1 224 ? -14.401 5.468 21.820 1.00 91.12 224 LYS A O 1
ATOM 1818 N N . ALA A 1 225 ? -13.094 4.985 20.055 1.00 91.50 225 ALA A N 1
ATOM 1819 C CA . ALA A 1 225 ? -12.813 3.604 20.453 1.00 91.50 225 ALA A CA 1
ATOM 1820 C C . ALA A 1 225 ? -12.036 3.542 21.778 1.00 91.50 225 ALA A C 1
ATOM 1822 O O . ALA A 1 225 ? -12.420 2.808 22.687 1.00 91.50 225 ALA A O 1
ATOM 1823 N N . CYS A 1 226 ? -10.998 4.369 21.929 1.00 92.00 226 CYS A N 1
ATOM 1824 C CA . CYS A 1 226 ? -10.233 4.487 23.168 1.00 92.00 226 CYS A CA 1
ATOM 1825 C C . CYS A 1 226 ? -11.102 4.966 24.338 1.00 92.00 226 CYS A C 1
ATOM 1827 O O . CYS A 1 226 ? -10.991 4.434 25.440 1.00 92.00 226 CYS A O 1
ATOM 1829 N N . SER A 1 227 ? -11.981 5.949 24.119 1.00 90.31 227 SER A N 1
ATOM 1830 C CA . SER A 1 227 ? -12.894 6.423 25.167 1.00 90.31 227 SER A CA 1
ATOM 1831 C C . SER A 1 227 ? -13.943 5.382 25.549 1.00 90.31 227 SER A C 1
ATOM 1833 O O . SER A 1 227 ? -14.199 5.205 26.734 1.00 90.31 227 SER A O 1
ATOM 1835 N N . ALA A 1 228 ? -14.497 4.646 24.584 1.00 89.31 228 ALA A N 1
ATOM 1836 C CA . ALA A 1 228 ? -15.416 3.546 24.871 1.00 89.31 228 ALA A CA 1
ATOM 1837 C C . ALA A 1 228 ? -14.728 2.408 25.645 1.00 89.31 228 ALA A C 1
ATOM 1839 O O . ALA A 1 228 ? -15.318 1.845 26.563 1.00 89.31 228 ALA A O 1
ATOM 1840 N N . LEU A 1 229 ? -13.467 2.099 25.318 1.00 90.94 229 LEU A N 1
ATOM 1841 C CA . LEU A 1 229 ? -12.673 1.117 26.058 1.00 90.94 229 LEU A CA 1
ATOM 1842 C C . LEU A 1 229 ? -12.410 1.569 27.500 1.00 90.94 229 LEU A C 1
ATOM 1844 O O . LEU A 1 229 ? -12.587 0.771 28.414 1.00 90.94 229 LEU A O 1
ATOM 1848 N N . ARG A 1 230 ? -12.040 2.841 27.711 1.00 90.50 230 ARG A N 1
ATOM 1849 C CA . ARG A 1 230 ? -11.857 3.415 29.056 1.00 90.50 230 ARG A CA 1
ATOM 1850 C C . ARG A 1 230 ? -13.130 3.317 29.898 1.00 90.50 230 ARG A C 1
ATOM 1852 O O . ARG A 1 230 ? -13.076 2.756 30.982 1.00 90.50 230 ARG A O 1
ATOM 1859 N N . GLN A 1 231 ? -14.271 3.745 29.351 1.00 88.56 231 GLN A N 1
ATOM 1860 C CA . GLN A 1 231 ? -15.569 3.662 30.036 1.00 88.56 231 GLN A CA 1
ATOM 1861 C C . GLN A 1 231 ? -15.937 2.227 30.419 1.00 88.56 231 GLN A C 1
ATOM 1863 O O . GLN A 1 231 ? -16.478 1.989 31.492 1.00 88.56 231 GLN A O 1
ATOM 1868 N N . ARG A 1 232 ? -15.644 1.255 29.549 1.00 87.94 232 ARG A N 1
ATOM 1869 C CA . ARG A 1 232 ? -15.913 -0.154 29.843 1.00 87.94 232 ARG A CA 1
ATOM 1870 C C . ARG A 1 232 ? -15.040 -0.684 30.979 1.00 87.94 232 ARG A C 1
ATOM 1872 O O . ARG A 1 232 ? -15.545 -1.403 31.830 1.00 87.94 232 ARG A O 1
ATOM 1879 N N . ILE A 1 233 ? -13.756 -0.325 30.993 1.00 90.69 233 ILE A N 1
ATOM 1880 C CA . ILE A 1 233 ? -12.837 -0.703 32.075 1.00 90.69 233 ILE A CA 1
ATOM 1881 C C . ILE A 1 233 ? -13.307 -0.095 33.403 1.00 90.69 233 ILE A C 1
ATOM 1883 O O . ILE A 1 233 ? -13.346 -0.798 34.405 1.00 90.69 233 ILE A O 1
ATOM 1887 N N . GLU A 1 234 ? -13.709 1.179 33.408 1.00 90.12 234 GLU A N 1
ATOM 1888 C CA . GLU A 1 234 ? -14.247 1.860 34.596 1.00 90.12 234 GLU A CA 1
ATOM 1889 C C . GLU A 1 234 ? -15.518 1.170 35.120 1.00 90.12 234 GLU A C 1
ATOM 1891 O O . GLU A 1 234 ? -15.589 0.843 36.300 1.00 90.12 234 GLU A O 1
ATOM 1896 N N . GLN A 1 235 ? -16.470 0.838 34.241 1.00 87.00 235 GLN A N 1
ATOM 1897 C CA . GLN A 1 235 ? -17.692 0.112 34.617 1.00 87.00 235 GLN A CA 1
ATOM 1898 C C . GLN A 1 235 ? -17.414 -1.275 35.212 1.00 87.00 235 GLN A C 1
ATOM 1900 O O . GLN A 1 235 ? -18.093 -1.687 36.150 1.00 87.00 235 GLN A O 1
ATOM 1905 N N . GLU A 1 236 ? -16.442 -2.012 34.665 1.00 88.44 236 GLU A N 1
ATOM 1906 C CA . GLU A 1 236 ? -16.053 -3.334 35.174 1.00 88.44 236 GLU A CA 1
ATOM 1907 C C . GLU A 1 236 ? -15.381 -3.234 36.558 1.00 88.44 236 GLU A C 1
ATOM 1909 O O . GLU A 1 236 ? -15.616 -4.085 37.421 1.00 88.44 236 GLU A O 1
ATOM 1914 N N . LEU A 1 237 ? -14.596 -2.179 36.804 1.00 88.06 237 LEU A N 1
ATOM 1915 C CA . LEU A 1 237 ? -13.976 -1.915 38.107 1.00 88.06 237 LEU A CA 1
ATOM 1916 C C . LEU A 1 237 ? -15.016 -1.521 39.165 1.00 88.06 237 LEU A C 1
ATOM 1918 O O . LEU A 1 237 ? -15.025 -2.111 40.242 1.00 88.06 237 LEU A O 1
ATOM 1922 N N . GLU A 1 238 ? -15.939 -0.612 38.836 1.00 84.62 238 GLU A N 1
ATOM 1923 C CA . GLU A 1 238 ? -17.027 -0.197 39.737 1.00 84.62 238 GLU A CA 1
ATOM 1924 C C . GLU A 1 238 ? -17.947 -1.368 40.117 1.00 84.62 238 GLU A C 1
ATOM 1926 O O . GLU A 1 238 ? -18.362 -1.485 41.268 1.00 84.62 238 GLU A O 1
ATOM 1931 N N . HIS A 1 239 ? -18.250 -2.274 39.178 1.00 75.88 239 HIS A N 1
ATOM 1932 C CA . HIS A 1 239 ? -19.022 -3.486 39.487 1.00 75.88 239 HIS A CA 1
ATOM 1933 C C . HIS A 1 239 ? -18.276 -4.425 40.440 1.00 75.88 239 HIS A C 1
ATOM 1935 O O . HIS A 1 239 ? -18.886 -5.013 41.326 1.00 75.88 239 HIS A O 1
ATOM 1941 N N . THR A 1 240 ? -16.958 -4.548 40.278 1.00 73.31 240 THR A N 1
ATOM 1942 C CA . THR A 1 240 ? -16.138 -5.436 41.112 1.00 73.31 240 THR A CA 1
ATOM 1943 C C . THR A 1 240 ? -16.011 -4.914 42.548 1.00 73.31 240 THR A C 1
ATOM 1945 O O . THR A 1 240 ? -15.982 -5.715 43.474 1.00 73.31 240 THR A O 1
ATOM 1948 N N . GLU A 1 241 ? -15.975 -3.592 42.748 1.00 66.62 241 GLU A N 1
ATOM 1949 C CA . GLU A 1 241 ? -15.938 -2.971 44.084 1.00 66.62 241 GLU A CA 1
ATOM 1950 C C . GLU A 1 241 ? -17.277 -3.057 44.837 1.00 66.62 241 GLU A C 1
ATOM 1952 O O . GLU A 1 241 ? -17.287 -3.022 46.064 1.00 66.62 241 GLU A O 1
ATOM 1957 N N . MET A 1 242 ? -18.408 -3.183 44.131 1.00 60.75 242 MET A N 1
ATOM 1958 C CA . MET A 1 242 ? -19.730 -3.349 44.757 1.00 60.75 242 MET A CA 1
ATOM 1959 C C . MET A 1 242 ? -20.031 -4.792 45.193 1.00 60.75 242 MET A C 1
ATOM 1961 O O . MET A 1 242 ? -20.885 -4.993 46.057 1.00 60.75 242 MET A O 1
ATOM 1965 N N . ASP A 1 243 ? -19.348 -5.781 44.611 1.00 57.12 243 ASP A N 1
ATOM 1966 C CA . ASP A 1 243 ? -19.520 -7.208 44.921 1.00 57.12 243 ASP A CA 1
ATOM 1967 C C . ASP A 1 243 ? -18.591 -7.708 46.056 1.00 57.12 243 ASP A C 1
ATOM 1969 O O . ASP A 1 243 ? -18.656 -8.883 46.435 1.00 57.12 243 ASP A O 1
ATOM 1973 N N . THR A 1 244 ? -17.736 -6.836 46.612 1.00 51.28 244 THR A N 1
ATOM 1974 C CA . THR A 1 244 ? -16.816 -7.110 47.741 1.00 51.28 244 THR A CA 1
ATOM 1975 C C . THR A 1 244 ? -17.219 -6.392 49.018 1.00 51.28 244 THR A C 1
ATOM 1977 O O . THR A 1 244 ? -17.151 -7.034 50.091 1.00 51.28 244 THR A O 1
#

Secondary structure (DSSP, 8-state):
--SSSTTS------------------------------------HHHHHHHHHHHHHHHHHHHHHHHHHHHHHHHHHTTT---HHHHS-EEE-TTS-EEE-HHHHHHHHTSHHHHHHHHHHHT-GGGTT--HHHHHHHHHHTT-PPPPPSSS---HHHHH-BTTB-HHHHHHHHHHHHHHHHHHH--HHHHHHHHHTT-TT----------SSHHHHHHHHHHHHHHHHHHHHHHHHHHHHH--

Nearest PDB structures (foldseek):
  3bge-assembly1_B  TM=1.896E-01  e=5.760E+00  Haemophilus influenzae 86-028NP

Sequence (244 aa):
MWSAISKLFSKTNSQSKNYQPIADDSKMDRNEDRRRTTVQESEPQDTYDTRQMDLWEAQHLAKAKQRASVKWLLSKAYNNKVPENLREPFYRDQEDQEHLKPQIVHSLANAELYCLGLANIYSDPNYHNLNHWGIIQALARKGVYIAEPTDVQLTETVLIQTTPIKMSAHMAVIEAIMVLYAKEVVTPDRVVAAIQRFQHTSRTASPESLPADHEESLLLWVNKACSALRQRIEQELEHTEMDT